Protein AF-0000000087413455 (afdb_homodimer)

Foldseek 3Di:
DDADQKAKEWEWEDQDPVVVQVVVCVVVVDHWPDDDPFKTWRADVVVGYIYMYGHDDDDPPHGTDAIEMGHNDPVVQVVVCVVCVVVVWHKDWDAQDAAPQFGKTWIWGADPVGGIYIYIYTDGGGPDHPPDPDPPVPPCPVVPPPPPPPPPPPDDPD/DDQDQKAKEWEWEDQDPVVVQVVVCVVVVDHWPDDDPFKTWRADVVVGYIYMYGHDDDDPPHGTDAIEMRHNDPVVQVVVCVVCVVVVWHKDWDAQDAAPQFGKTWIWGADPVGGIYIYIYTDGGGPDHDDDPPPPPPVCVVVPPPPPPPPPPDDPPD

Radius of gyration: 24.46 Å; Cα contacts (8 Å, |Δi|>4): 597; chains: 2; bounding box: 51×98×85 Å

Organism: NCBI:txid267746

Sequence (316 aa):
MSTPTFRMHVAINVRNLEENLKFYRAFFGEEPTKVKENYAKFELNNPPLHFSMNVRPYDNKGALNHLGFQVANTEAVLAMKQRFQDAGIVPVDEMNTTCCYAVQDKIWVHDPEGNAWEIFYTKEDSEFESAGEPASPGVCCAPAPVQIEFGNISSFKKMSTPTFRMHVAINVRNLEENLKFYRAFFGEEPTKVKENYAKFELNNPPLHFSMNVRPYDNKGALNHLGFQVANTEAVLAMKQRFQDAGIVPVDEMNTTCCYAVQDKIWVHDPEGNAWEIFYTKEDSEFESAGEPASPGVCCAPAPVQIEFGNISSFKK

Nearest PDB structures (foldseek):
  5v0f-assembly1_A  TM=9.578E-01  e=3.031E-13  Thermomonospora curvata DSM 43183
  5cb9-assembly1_A  TM=9.401E-01  e=3.784E-12  Thermomonospora curvata DSM 43183
  5hcw-assembly6_D  TM=9.045E-01  e=4.724E-11  Thermomonospora curvata DSM 43183
  5hcw-assembly5_B  TM=8.918E-01  e=5.611E-11  Thermomonospora curvata DSM 43183
  6xa0-assembly1_A  TM=9.369E-01  e=3.727E-10  Thermomonospora curvata DSM 43183

pLDDT: mean 81.61, std 23.89, range [25.42, 98.56]

InterPro domains:
  IPR004360 Glyoxalase/fosfomycin resistance/dioxygenase domain [PF00903] (9-119)
  IPR029068 Glyoxalase/Bleomycin resistance protein/Dihydroxybiphenyl dioxygenase [G3DSA:3.10.180.10] (5-127)
  IPR029068 Glyoxalase/Bleomycin resistance protein/Dihydroxybiphenyl dioxygenase [SSF54593] (9-125)
  IPR037523 Vicinal oxygen chelate (VOC), core domain [PS51819] (6-122)
  IPR049789 ArsI/CadI-like [NF041414] (7-143)
  IPR052393 Cadmium-induced response protein [PTHR41294] (7-147)

Secondary structure (DSSP, 8-state):
----S-EEEEEEEES-HHHHHHHHHHHHTS--SEE-SSEEEEEEETTEEEEEEEE----TT-SEEEEEEE-SSHHHHHHHHHHHHHTT--PEEEEEEEETTEEEEEEEEE-TT--EEEEEEEEEE-SS--S-----TTS-------------------/----SSEEEEEEEES-HHHHHHHHHHHHTS--SEE-SSEEEEEEETTEEEEEEEE----TT-SEEEEEEE-SSHHHHHHHHHHHHHTT--PEEEEEEEETTEEEEEEEEE-TT--EEEEEEEEEE-SS--S-----TTS-------------------

Structure (mmCIF, N/CA/C/O backbone):
data_AF-0000000087413455-model_v1
#
loop_
_entity.id
_entity.type
_entity.pdbx_description
1 polymer 'Lactoylglutathione lyase'
#
loop_
_atom_site.group_PDB
_atom_site.id
_atom_site.type_symbol
_atom_site.label_atom_id
_atom_site.label_alt_id
_atom_site.label_comp_id
_atom_site.label_asym_id
_atom_site.label_entity_id
_atom_site.label_seq_id
_atom_site.pdbx_PDB_ins_code
_atom_site.Cartn_x
_atom_site.Cartn_y
_atom_site.Cartn_z
_atom_site.occupancy
_atom_site.B_iso_or_equiv
_atom_site.auth_seq_id
_atom_site.auth_comp_id
_atom_site.auth_asym_id
_atom_site.auth_atom_id
_atom_site.pdbx_PDB_model_num
ATOM 1 N N . MET A 1 1 ? 14.562 -9.172 17.156 1 43.78 1 MET A N 1
ATOM 2 C CA . MET A 1 1 ? 13.133 -9.375 16.938 1 43.78 1 MET A CA 1
ATOM 3 C C . MET A 1 1 ? 12.883 -10.188 15.672 1 43.78 1 MET A C 1
ATOM 5 O O . MET A 1 1 ? 13.688 -10.164 14.742 1 43.78 1 MET A O 1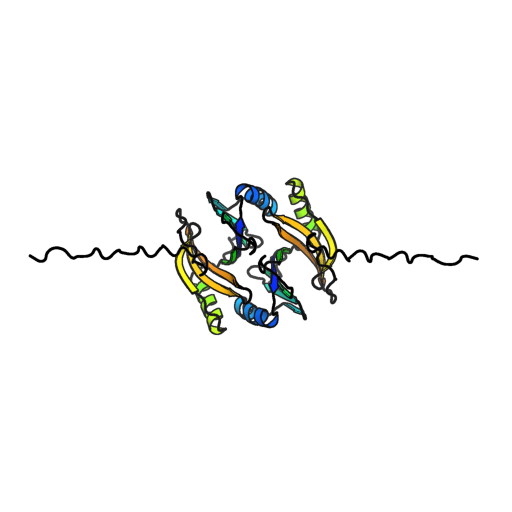
ATOM 9 N N . SER A 1 2 ? 12.203 -11.25 15.797 1 56.19 2 SER A N 1
ATOM 10 C CA . SER A 1 2 ? 12.07 -12.195 14.695 1 56.19 2 SER A CA 1
ATOM 11 C C . SER A 1 2 ? 11.547 -11.5 13.438 1 56.19 2 SER A C 1
ATOM 13 O O . SER A 1 2 ? 10.82 -10.508 13.523 1 56.19 2 SER A O 1
ATOM 15 N N . THR A 1 3 ? 12.125 -11.641 12.359 1 69.12 3 THR A N 1
ATOM 16 C CA . THR A 1 3 ? 11.742 -11.125 11.055 1 69.12 3 THR A CA 1
ATOM 17 C C . THR A 1 3 ? 10.312 -11.531 10.711 1 69.12 3 THR A C 1
ATOM 19 O O . THR A 1 3 ? 9.977 -12.719 10.727 1 69.12 3 THR A O 1
ATOM 22 N N . PRO A 1 4 ? 9.445 -10.461 10.625 1 77.5 4 PRO A N 1
ATOM 23 C CA . PRO A 1 4 ? 8.078 -10.844 10.289 1 77.5 4 PRO A CA 1
ATOM 24 C C . PRO A 1 4 ? 7.992 -11.688 9.023 1 77.5 4 PRO A C 1
ATOM 26 O O . PRO A 1 4 ? 8.766 -11.469 8.086 1 77.5 4 PRO A O 1
ATOM 29 N N . THR A 1 5 ? 7.094 -12.672 9.086 1 82.69 5 THR A N 1
ATOM 30 C CA . THR A 1 5 ? 6.91 -13.555 7.938 1 82.69 5 THR A CA 1
ATOM 31 C C . THR A 1 5 ? 5.633 -13.203 7.18 1 82.69 5 THR A C 1
ATOM 33 O O . THR A 1 5 ? 5.246 -13.906 6.246 1 82.69 5 THR A O 1
ATOM 36 N N . PHE A 1 6 ? 4.922 -12.25 7.684 1 94.62 6 PHE A N 1
ATOM 37 C CA . PHE A 1 6 ? 3.723 -11.742 7.031 1 94.62 6 PHE A CA 1
ATOM 38 C C . PHE A 1 6 ? 3.807 -10.227 6.855 1 94.62 6 PHE A C 1
ATOM 40 O O . PHE A 1 6 ? 3.773 -9.477 7.832 1 94.62 6 PHE A O 1
ATOM 47 N N . ARG A 1 7 ? 3.957 -9.773 5.559 1 97.38 7 ARG A N 1
ATOM 48 C CA . ARG A 1 7 ? 4.18 -8.359 5.258 1 97.38 7 ARG A CA 1
ATOM 49 C C . ARG A 1 7 ? 3.189 -7.859 4.211 1 97.38 7 ARG A C 1
ATOM 51 O O . ARG A 1 7 ? 2.85 -8.586 3.273 1 97.38 7 ARG A O 1
ATOM 58 N N . MET A 1 8 ? 2.771 -6.633 4.41 1 98.38 8 MET A N 1
ATOM 59 C CA . MET A 1 8 ? 2.199 -5.914 3.279 1 98.38 8 MET A CA 1
ATOM 60 C C . MET A 1 8 ? 3.244 -5.691 2.189 1 98.38 8 MET A C 1
ATOM 62 O O . MET A 1 8 ? 4.406 -5.41 2.486 1 98.38 8 MET A O 1
ATOM 66 N N . HIS A 1 9 ? 2.852 -5.879 0.981 1 98.25 9 HIS A N 1
ATOM 67 C CA . HIS A 1 9 ? 3.73 -5.66 -0.162 1 98.25 9 HIS A CA 1
ATOM 68 C C . HIS A 1 9 ? 3.188 -4.566 -1.075 1 98.25 9 HIS A C 1
ATOM 70 O O . HIS A 1 9 ? 1.997 -4.551 -1.395 1 98.25 9 HIS A O 1
ATOM 76 N N . VAL A 1 10 ? 3.996 -3.611 -1.376 1 98.56 10 VAL A N 1
ATOM 77 C CA . VAL A 1 10 ? 3.715 -2.574 -2.363 1 98.56 10 VAL A CA 1
ATOM 78 C C . VAL A 1 10 ? 4.84 -2.525 -3.396 1 98.56 10 VAL A C 1
ATOM 80 O O . VAL A 1 10 ? 6.012 -2.406 -3.037 1 98.56 10 VAL A O 1
ATOM 83 N N . ALA A 1 11 ? 4.469 -2.641 -4.633 1 97.56 11 ALA A N 1
ATOM 84 C CA . ALA A 1 11 ? 5.414 -2.475 -5.734 1 97.56 11 ALA A CA 1
ATOM 85 C C . ALA A 1 11 ? 5.035 -1.282 -6.609 1 97.56 11 ALA A C 1
ATOM 87 O O . ALA A 1 11 ? 3.891 -1.173 -7.059 1 97.56 11 ALA A O 1
ATOM 88 N N . ILE A 1 12 ? 5.977 -0.405 -6.863 1 97.31 12 ILE A N 1
ATOM 89 C CA . ILE A 1 12 ? 5.723 0.725 -7.75 1 97.31 12 ILE A CA 1
ATOM 90 C C . ILE A 1 12 ? 6.715 0.706 -8.906 1 97.31 12 ILE A C 1
ATOM 92 O O . ILE A 1 12 ? 7.816 0.167 -8.781 1 97.31 12 ILE A O 1
ATOM 96 N N . ASN A 1 13 ? 6.273 1.278 -10 1 96.12 13 ASN A N 1
ATOM 97 C CA . ASN A 1 13 ? 7.18 1.57 -11.109 1 96.12 13 ASN A CA 1
ATOM 98 C C . ASN A 1 13 ? 7.852 2.93 -10.938 1 96.12 13 ASN A C 1
ATOM 100 O O . ASN A 1 13 ? 7.223 3.885 -10.477 1 96.12 13 ASN A O 1
ATOM 104 N N . VAL A 1 14 ? 9.055 2.977 -11.367 1 97.12 14 VAL A N 1
ATOM 105 C CA . VAL A 1 14 ? 9.789 4.234 -11.25 1 97.12 14 VAL A CA 1
ATOM 106 C C . VAL A 1 14 ? 10.508 4.539 -12.562 1 97.12 14 VAL A C 1
ATOM 108 O O . VAL A 1 14 ? 10.906 3.625 -13.289 1 97.12 14 VAL A O 1
ATOM 111 N N . ARG A 1 15 ? 10.703 5.77 -12.797 1 95.56 15 ARG A N 1
ATOM 112 C CA . ARG A 1 15 ? 11.422 6.203 -13.992 1 95.56 15 ARG A CA 1
ATOM 113 C C . ARG A 1 15 ? 12.922 6.316 -13.719 1 95.56 15 ARG A C 1
ATOM 115 O O . ARG A 1 15 ? 13.734 6.004 -14.586 1 95.56 15 ARG A O 1
ATOM 122 N N . ASN A 1 16 ? 13.281 6.77 -12.562 1 96.75 16 ASN A N 1
ATOM 123 C CA . ASN A 1 16 ? 14.664 6.945 -12.133 1 96.75 16 ASN A CA 1
ATOM 124 C C . ASN A 1 16 ? 14.922 6.289 -10.781 1 96.75 16 ASN A C 1
ATOM 126 O O . ASN A 1 16 ? 14.531 6.824 -9.742 1 96.75 16 ASN A O 1
ATOM 130 N N . LEU A 1 17 ? 15.617 5.18 -10.797 1 98 17 LEU A N 1
ATOM 131 C CA . LEU A 1 17 ? 15.805 4.379 -9.594 1 98 17 LEU A CA 1
ATOM 132 C C . LEU A 1 17 ? 16.625 5.129 -8.555 1 98 17 LEU A C 1
ATOM 134 O O . LEU A 1 17 ? 16.312 5.102 -7.363 1 98 17 LEU A O 1
ATOM 138 N N . GLU A 1 18 ? 17.672 5.789 -8.969 1 97.94 18 GLU A N 1
ATOM 139 C CA . GLU A 1 18 ? 18.562 6.473 -8.047 1 97.94 18 GLU A CA 1
ATOM 140 C C . GLU A 1 18 ? 17.844 7.57 -7.27 1 97.94 18 GLU A C 1
ATOM 142 O O . GLU A 1 18 ? 18.016 7.703 -6.059 1 97.94 18 GLU A O 1
ATOM 147 N N . GLU A 1 19 ? 17.078 8.367 -7.965 1 97.44 19 GLU A N 1
ATOM 148 C CA . GLU A 1 19 ? 16.297 9.414 -7.316 1 97.44 19 GLU A CA 1
ATOM 149 C C . GLU A 1 19 ? 15.344 8.836 -6.285 1 97.44 19 GLU A C 1
ATOM 151 O O . GLU A 1 19 ? 15.188 9.383 -5.191 1 97.44 19 GLU A O 1
ATOM 156 N N . ASN A 1 20 ? 14.734 7.777 -6.656 1 98.31 20 ASN A N 1
ATOM 157 C CA . ASN A 1 20 ? 13.781 7.148 -5.75 1 98.31 20 ASN A CA 1
ATOM 158 C C . ASN A 1 20 ? 14.484 6.477 -4.574 1 98.31 20 ASN A C 1
ATOM 160 O O . ASN A 1 20 ? 13.984 6.5 -3.449 1 98.31 20 ASN A O 1
ATOM 164 N N . LEU A 1 21 ? 15.578 5.922 -4.797 1 98.38 21 LEU A N 1
ATOM 165 C CA . LEU A 1 21 ? 16.359 5.348 -3.707 1 98.38 21 LEU A CA 1
ATOM 166 C C . LEU A 1 21 ? 16.75 6.422 -2.699 1 98.38 21 LEU A C 1
ATOM 168 O O . LEU A 1 21 ? 16.703 6.191 -1.488 1 98.38 21 LEU A O 1
ATOM 172 N N . LYS A 1 22 ? 17.203 7.516 -3.178 1 97.06 22 LYS A N 1
ATOM 173 C CA . LYS A 1 22 ? 17.531 8.617 -2.283 1 97.06 22 LYS A CA 1
ATOM 174 C C . LYS A 1 22 ? 16.344 9.008 -1.418 1 97.06 22 LYS A C 1
ATOM 176 O O . LYS A 1 22 ? 16.469 9.172 -0.203 1 97.06 22 LYS A O 1
ATOM 181 N N . PHE A 1 23 ? 15.219 9.117 -2.037 1 97.75 23 PHE A N 1
ATOM 182 C CA . PHE A 1 23 ? 14.008 9.5 -1.328 1 97.75 23 PHE A CA 1
ATOM 183 C C . PHE A 1 23 ? 13.625 8.445 -0.297 1 97.75 23 PHE A C 1
ATOM 185 O O . PHE A 1 23 ? 13.43 8.758 0.879 1 97.75 23 PHE A O 1
ATOM 192 N N . TYR A 1 24 ? 13.516 7.219 -0.645 1 98.38 24 TYR A N 1
ATOM 193 C CA . TYR A 1 24 ? 12.938 6.188 0.208 1 98.38 24 TYR A CA 1
ATOM 194 C C . TYR A 1 24 ? 13.922 5.758 1.289 1 98.38 24 TYR A C 1
ATOM 196 O O . TYR A 1 24 ? 13.516 5.289 2.355 1 98.38 24 TYR A O 1
ATOM 204 N N . ARG A 1 25 ? 15.25 5.922 1.059 1 97.19 25 ARG A N 1
ATOM 205 C CA . ARG A 1 25 ? 16.219 5.758 2.146 1 97.19 25 ARG A CA 1
ATOM 206 C C . ARG A 1 25 ? 15.914 6.715 3.293 1 97.19 25 ARG A C 1
ATOM 208 O O . ARG A 1 25 ? 15.922 6.316 4.461 1 97.19 25 ARG A O 1
ATOM 215 N N . ALA A 1 26 ? 15.711 7.887 2.881 1 95 26 ALA A N 1
ATOM 216 C CA . ALA A 1 26 ? 15.391 8.898 3.883 1 95 26 ALA A CA 1
ATOM 217 C C . ALA A 1 26 ? 14.023 8.641 4.508 1 95 26 ALA A C 1
ATOM 219 O O . ALA A 1 26 ? 13.859 8.742 5.727 1 95 26 ALA A O 1
ATOM 220 N N . PHE A 1 27 ? 13.078 8.352 3.729 1 96.75 27 PHE A N 1
ATOM 221 C CA . PHE A 1 27 ? 11.695 8.156 4.145 1 96.75 27 PHE A CA 1
ATOM 222 C C . PHE A 1 27 ? 11.586 7.016 5.145 1 96.75 27 PHE A C 1
ATOM 224 O O . PHE A 1 27 ? 10.977 7.172 6.207 1 96.75 27 PHE A O 1
ATOM 231 N N . PHE A 1 28 ? 12.172 5.91 4.789 1 96.81 28 PHE A N 1
ATOM 232 C CA . PHE A 1 28 ? 12.07 4.73 5.641 1 96.81 28 PHE A CA 1
ATOM 233 C C . PHE A 1 28 ? 13.125 4.77 6.742 1 96.81 28 PHE A C 1
ATOM 235 O O . PHE A 1 28 ? 12.984 4.098 7.766 1 96.81 28 PHE A O 1
ATOM 242 N N . GLY A 1 29 ? 14.211 5.504 6.523 1 94.56 29 GLY A N 1
ATOM 243 C CA . GLY A 1 29 ? 15.305 5.547 7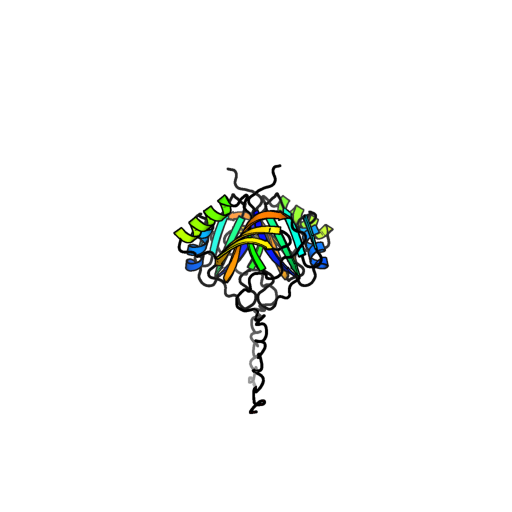.477 1 94.56 29 GLY A CA 1
ATOM 244 C C . GLY A 1 29 ? 16.109 4.258 7.527 1 94.56 29 GLY A C 1
ATOM 245 O O . GLY A 1 29 ? 16.641 3.891 8.578 1 94.56 29 GLY A O 1
ATOM 246 N N . GLU A 1 30 ? 16.016 3.465 6.484 1 95.56 30 GLU A N 1
ATOM 247 C CA . GLU A 1 30 ? 16.688 2.174 6.371 1 95.56 30 GLU A CA 1
ATOM 248 C C . GLU A 1 30 ? 17.312 1.992 4.984 1 95.56 30 GLU A C 1
ATOM 250 O O . GLU A 1 30 ? 16.906 2.666 4.031 1 95.56 30 GLU A O 1
ATOM 255 N N . GLU A 1 31 ? 18.281 1.098 4.969 1 97.56 31 GLU A N 1
ATOM 256 C CA . GLU A 1 31 ? 18.859 0.735 3.678 1 97.56 31 GLU A CA 1
ATOM 257 C C . GLU A 1 31 ? 18.031 -0.328 2.975 1 97.56 31 GLU A C 1
ATOM 259 O O . GLU A 1 31 ? 17.422 -1.181 3.627 1 97.56 31 GLU A O 1
ATOM 264 N N . PRO A 1 32 ? 17.984 -0.262 1.634 1 98 32 PRO A N 1
ATOM 265 C CA . PRO A 1 32 ? 17.328 -1.35 0.905 1 98 32 PRO A CA 1
ATOM 266 C C . PRO A 1 32 ? 17.984 -2.703 1.136 1 98 32 PRO A C 1
ATOM 268 O O . PRO A 1 32 ? 19.203 -2.768 1.368 1 98 32 PRO A O 1
ATOM 271 N N . THR A 1 33 ? 17.234 -3.742 1.024 1 96.19 33 THR A N 1
ATOM 272 C CA . THR A 1 33 ? 17.75 -5.09 1.228 1 96.19 33 THR A CA 1
ATOM 273 C C . THR A 1 33 ? 18.312 -5.656 -0.075 1 96.19 33 THR A C 1
ATOM 275 O O . THR A 1 33 ? 19.078 -6.625 -0.059 1 96.19 33 THR A O 1
ATOM 278 N N . LYS A 1 34 ? 17.891 -5.094 -1.198 1 95.62 34 LYS A N 1
ATOM 279 C CA . LYS A 1 34 ? 18.359 -5.5 -2.52 1 95.62 34 LYS A CA 1
ATOM 280 C C . LYS A 1 34 ? 18.359 -4.324 -3.492 1 95.62 34 LYS A C 1
ATOM 282 O O . LYS A 1 34 ? 17.406 -3.539 -3.518 1 95.62 34 LYS A O 1
ATOM 287 N N . VAL A 1 35 ? 19.422 -4.16 -4.234 1 96.75 35 VAL A N 1
ATOM 288 C CA . VAL A 1 35 ? 19.531 -3.17 -5.301 1 96.75 35 VAL A CA 1
ATOM 289 C C . VAL A 1 35 ? 20.156 -3.809 -6.539 1 96.75 35 VAL A C 1
ATOM 291 O O . VAL A 1 35 ? 21.219 -4.434 -6.461 1 96.75 35 VAL A O 1
ATOM 294 N N . LYS A 1 36 ? 19.406 -3.74 -7.539 1 95.19 36 LYS A N 1
ATOM 295 C CA . LYS A 1 36 ? 19.859 -4.129 -8.867 1 95.19 36 LYS A CA 1
ATOM 296 C C . LYS A 1 36 ? 19.781 -2.963 -9.844 1 95.19 36 LYS A C 1
ATOM 298 O O . LYS A 1 36 ? 19.453 -1.839 -9.453 1 95.19 36 LYS A O 1
ATOM 303 N N . GLU A 1 37 ? 20.141 -3.186 -11.078 1 93.62 37 GLU A N 1
ATOM 304 C CA . GLU A 1 37 ? 20.156 -2.117 -12.07 1 93.62 37 GLU A CA 1
ATOM 305 C C . GLU A 1 37 ? 18.75 -1.549 -12.289 1 93.62 37 GLU A C 1
ATOM 307 O O . GLU A 1 37 ? 18.578 -0.336 -12.422 1 93.62 37 GLU A O 1
ATOM 312 N N . ASN A 1 38 ? 17.703 -2.373 -12.297 1 95 38 ASN A N 1
ATOM 313 C CA . ASN A 1 38 ? 16.344 -1.947 -12.625 1 95 38 ASN A CA 1
ATOM 314 C C . ASN A 1 38 ? 15.359 -2.293 -11.508 1 95 38 ASN A C 1
ATOM 316 O O . ASN A 1 38 ? 14.156 -2.4 -11.75 1 95 38 ASN A O 1
ATOM 320 N N . TYR A 1 39 ? 15.961 -2.449 -10.336 1 95.94 39 TYR A N 1
ATOM 321 C CA . TYR A 1 39 ? 15.117 -2.963 -9.258 1 95.94 39 TYR A CA 1
ATOM 322 C C . TYR A 1 39 ? 15.719 -2.637 -7.895 1 95.94 39 TYR A C 1
ATOM 324 O O . TYR A 1 39 ? 16.938 -2.6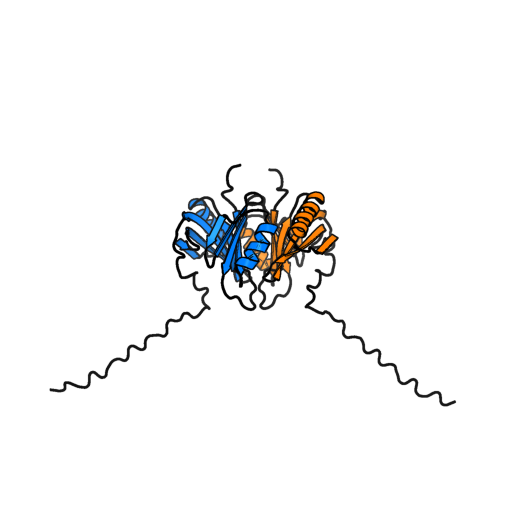91 -7.715 1 95.94 39 TYR A O 1
ATOM 332 N N . ALA A 1 40 ? 14.914 -2.363 -6.891 1 97.81 40 ALA A N 1
ATOM 333 C CA . ALA A 1 40 ? 15.328 -2.281 -5.492 1 97.81 40 ALA A CA 1
ATOM 334 C C . ALA A 1 40 ? 14.164 -2.602 -4.559 1 97.81 40 ALA A C 1
ATOM 336 O O . ALA A 1 40 ? 13 -2.404 -4.918 1 97.81 40 ALA A O 1
ATOM 337 N N . LYS A 1 41 ? 14.508 -3.109 -3.387 1 97.56 41 LYS A N 1
ATOM 338 C CA . LYS A 1 41 ? 13.43 -3.383 -2.436 1 97.56 41 LYS A CA 1
ATOM 339 C C . LYS A 1 41 ? 13.867 -3.072 -1.008 1 97.56 41 LYS A C 1
ATOM 341 O O . LYS A 1 41 ? 15.055 -3.146 -0.688 1 97.56 41 LYS A O 1
ATOM 346 N N . PHE A 1 42 ? 12.93 -2.625 -0.202 1 97.88 42 PHE A N 1
ATOM 347 C CA . PHE A 1 42 ? 13.031 -2.473 1.244 1 97.88 42 PHE A CA 1
ATOM 348 C C . PHE A 1 42 ? 12.18 -3.518 1.959 1 97.88 42 PHE A C 1
ATOM 350 O O . PHE A 1 42 ? 11.062 -3.812 1.534 1 97.88 42 PHE A O 1
ATOM 357 N N . GLU A 1 43 ? 12.68 -4.078 2.938 1 96.44 43 GLU A N 1
ATOM 358 C CA . GLU A 1 43 ? 11.945 -4.953 3.846 1 96.44 43 GLU A CA 1
ATOM 359 C C . GLU A 1 43 ? 11.977 -4.422 5.273 1 96.44 43 GLU A C 1
ATOM 361 O O . GLU A 1 43 ? 12.938 -4.664 6.012 1 96.44 43 GLU A O 1
ATOM 366 N N . LEU A 1 44 ? 10.891 -3.777 5.633 1 96.62 44 LEU A N 1
ATOM 367 C CA . LEU A 1 44 ? 10.789 -3.197 6.969 1 96.62 44 LEU A CA 1
ATOM 368 C C . LEU A 1 44 ? 10.203 -4.203 7.953 1 96.62 44 LEU A C 1
ATOM 370 O O . LEU A 1 44 ? 9.406 -5.062 7.57 1 96.62 44 LEU A O 1
ATOM 374 N N . ASN A 1 45 ? 10.602 -4.02 9.211 1 94.62 45 ASN A N 1
ATOM 375 C CA . ASN A 1 45 ? 10.07 -4.895 10.242 1 94.62 45 ASN A CA 1
ATOM 376 C C . ASN A 1 45 ? 8.938 -4.227 11.016 1 94.62 45 ASN A C 1
ATOM 378 O O . ASN A 1 45 ? 8.062 -4.906 11.562 1 94.62 45 ASN A O 1
ATOM 382 N N . ASN A 1 46 ? 8.984 -2.857 11.016 1 92.94 46 ASN A N 1
ATOM 383 C CA . ASN A 1 46 ? 7.977 -2.107 11.766 1 92.94 46 ASN A CA 1
ATOM 384 C C . ASN A 1 46 ? 7.582 -0.824 11.039 1 92.94 46 ASN A C 1
ATOM 386 O O . ASN A 1 46 ? 8.297 0.177 11.102 1 92.94 46 ASN A O 1
ATOM 390 N N . PRO A 1 47 ? 6.355 -0.848 10.539 1 95.5 47 PRO A N 1
ATOM 391 C CA . PRO A 1 47 ? 5.492 -2.008 10.305 1 95.5 47 PRO A CA 1
ATOM 392 C C . PRO A 1 47 ? 6.078 -2.99 9.297 1 95.5 47 PRO A C 1
ATOM 394 O O . PRO A 1 47 ? 6.957 -2.623 8.508 1 95.5 47 PRO A O 1
ATOM 397 N N . PRO A 1 48 ? 5.699 -4.27 9.398 1 96.94 48 PRO A N 1
ATOM 398 C CA . PRO A 1 48 ? 6.168 -5.195 8.359 1 96.94 48 PRO A CA 1
ATOM 399 C C . PRO A 1 48 ? 5.73 -4.781 6.957 1 96.94 48 PRO A C 1
ATOM 401 O O . PRO A 1 48 ? 4.531 -4.699 6.68 1 96.94 48 PRO A O 1
ATOM 404 N N . LEU A 1 49 ? 6.723 -4.48 6.086 1 97.88 49 LEU A N 1
ATOM 405 C CA . LEU A 1 49 ? 6.461 -3.959 4.75 1 97.88 49 LEU A CA 1
ATOM 406 C C . LEU A 1 49 ? 7.543 -4.398 3.77 1 97.88 49 LEU A C 1
ATOM 408 O O . LEU A 1 49 ? 8.734 -4.27 4.055 1 97.88 49 LEU A O 1
ATOM 412 N N . HIS A 1 50 ? 7.094 -5.035 2.744 1 97.56 50 HIS A N 1
ATOM 413 C CA . HIS A 1 50 ? 7.91 -5.285 1.563 1 97.56 50 HIS A CA 1
ATOM 414 C C . HIS A 1 50 ? 7.617 -4.27 0.466 1 97.56 50 HIS A C 1
ATOM 416 O O . HIS A 1 50 ? 6.578 -4.34 -0.192 1 97.56 50 HIS A O 1
ATOM 422 N N . PHE A 1 51 ? 8.508 -3.264 0.263 1 98.44 51 PHE A N 1
ATOM 423 C CA . PHE A 1 51 ? 8.336 -2.197 -0.717 1 98.44 51 PHE A CA 1
ATOM 424 C C . PHE A 1 51 ? 9.344 -2.336 -1.852 1 98.44 51 PHE A C 1
ATOM 426 O O . PHE A 1 51 ? 10.555 -2.291 -1.623 1 98.44 51 PHE A O 1
ATOM 433 N N . SER A 1 52 ? 8.82 -2.527 -3.066 1 97.94 52 SER A N 1
ATOM 434 C CA . SER A 1 52 ? 9.742 -2.717 -4.18 1 97.94 52 SER A CA 1
ATOM 435 C C . SER A 1 52 ? 9.523 -1.665 -5.262 1 97.94 52 SER A C 1
ATOM 437 O O . SER A 1 52 ? 8.422 -1.145 -5.418 1 97.94 52 SER A O 1
ATOM 439 N N . MET A 1 53 ? 10.578 -1.366 -5.934 1 97.69 53 MET A N 1
ATOM 440 C CA . MET A 1 53 ? 10.602 -0.42 -7.047 1 97.69 53 MET A CA 1
ATOM 441 C C . MET A 1 53 ? 11.156 -1.073 -8.305 1 97.69 53 MET A C 1
ATOM 443 O O . MET A 1 53 ? 12.227 -1.687 -8.273 1 97.69 53 MET A O 1
ATOM 447 N N . ASN A 1 54 ? 10.422 -0.962 -9.367 1 96.12 54 ASN A N 1
ATOM 448 C CA . ASN A 1 54 ? 10.812 -1.503 -10.664 1 96.12 54 ASN A CA 1
ATOM 449 C C . ASN A 1 54 ? 10.984 -0.4 -11.703 1 96.12 54 ASN A C 1
ATOM 451 O O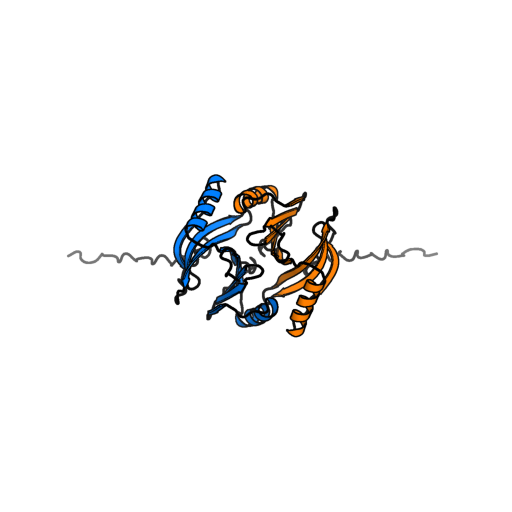 . ASN A 1 54 ? 10.07 0.397 -11.93 1 96.12 54 ASN A O 1
ATOM 455 N N . VAL A 1 55 ? 12.164 -0.366 -12.32 1 95.56 55 VAL A N 1
ATOM 456 C CA . VAL A 1 55 ? 12.344 0.591 -13.406 1 95.56 55 VAL A CA 1
ATOM 457 C C . VAL A 1 55 ? 11.562 0.132 -14.641 1 95.56 55 VAL A C 1
ATOM 459 O O . VAL A 1 55 ? 12.008 -0.753 -15.367 1 95.56 55 VAL A O 1
ATOM 462 N N . ARG A 1 56 ? 10.461 0.722 -14.789 1 92.94 56 ARG A N 1
ATOM 463 C CA . ARG A 1 56 ? 9.547 0.447 -15.891 1 92.94 56 ARG A CA 1
ATOM 464 C C . ARG A 1 56 ? 8.781 1.702 -16.297 1 92.94 56 ARG A C 1
ATOM 466 O O . ARG A 1 56 ? 8.398 2.504 -15.438 1 92.94 56 ARG A O 1
ATOM 473 N N . PRO A 1 57 ? 8.656 1.749 -17.641 1 89.19 57 PRO A N 1
ATOM 474 C CA . PRO A 1 57 ? 7.801 2.869 -18.047 1 89.19 57 PRO A CA 1
ATOM 475 C C . PRO A 1 57 ? 6.359 2.717 -17.562 1 89.19 57 PRO A C 1
ATOM 477 O O . PRO A 1 57 ? 5.871 1.594 -17.406 1 89.19 57 PRO A O 1
ATOM 480 N N . TYR A 1 58 ? 5.824 3.748 -17.156 1 84.5 58 TYR A N 1
ATOM 481 C CA . TYR A 1 58 ? 4.402 3.758 -16.828 1 84.5 58 TYR A CA 1
ATOM 482 C C . TYR A 1 58 ? 3.734 5.027 -17.344 1 84.5 58 TYR A C 1
ATOM 484 O O . TYR A 1 58 ? 4.383 6.07 -17.469 1 84.5 58 TYR A O 1
ATOM 492 N N . ASP A 1 59 ? 2.625 4.824 -17.922 1 75.12 59 ASP A N 1
ATOM 493 C CA . ASP A 1 59 ? 1.883 5.957 -18.469 1 75.12 59 ASP A CA 1
ATOM 494 C C . ASP A 1 59 ? 0.854 6.477 -17.469 1 75.12 59 ASP A C 1
ATOM 496 O O . ASP A 1 59 ? 1.121 6.527 -16.266 1 75.12 59 ASP A O 1
ATOM 500 N N . ASN A 1 60 ? -0.355 6.699 -17.938 1 69.69 60 ASN A N 1
ATOM 501 C CA . ASN A 1 60 ? -1.383 7.441 -17.219 1 69.69 60 ASN A CA 1
ATOM 502 C C . ASN A 1 60 ? -2.039 6.59 -16.141 1 69.69 60 ASN A C 1
ATOM 504 O O . ASN A 1 60 ? -2.904 7.07 -15.406 1 69.69 60 ASN A O 1
ATOM 508 N N . LYS A 1 61 ? -1.432 5.383 -15.938 1 70.62 61 LYS A N 1
ATOM 509 C CA . LYS A 1 61 ? -2.143 4.523 -14.992 1 70.62 61 LYS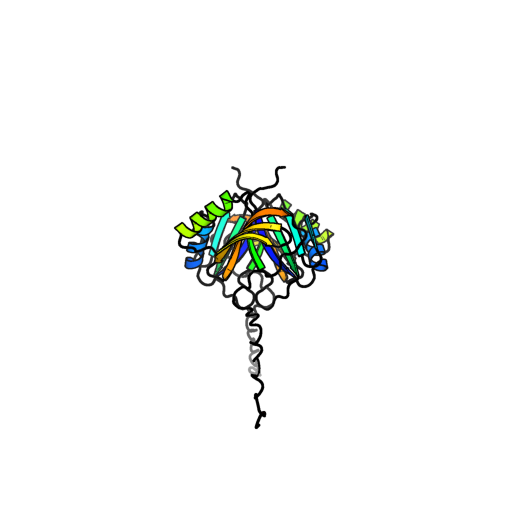 A CA 1
ATOM 510 C C . LYS A 1 61 ? -1.559 4.652 -13.594 1 70.62 61 LYS A C 1
ATOM 512 O O . LYS A 1 61 ? -2.059 4.039 -12.648 1 70.62 61 LYS A O 1
ATOM 517 N N . GLY A 1 62 ? -0.625 5.512 -13.508 1 79.81 62 GLY A N 1
ATOM 518 C CA . GLY A 1 62 ? -0.014 5.711 -12.203 1 79.81 62 GLY A CA 1
ATOM 519 C C . GLY A 1 62 ? 1.168 4.793 -11.945 1 79.81 62 GLY A C 1
ATOM 520 O O . GLY A 1 62 ? 1.394 3.844 -12.703 1 79.81 62 GLY A O 1
ATOM 521 N N . ALA A 1 63 ? 1.84 4.98 -10.914 1 89.88 63 ALA A N 1
ATOM 522 C CA . ALA A 1 63 ? 3.109 4.309 -10.648 1 89.88 63 ALA A CA 1
ATOM 523 C C . ALA A 1 63 ? 2.891 2.98 -9.938 1 89.88 63 ALA A C 1
ATOM 525 O O . ALA A 1 63 ? 3.807 2.158 -9.844 1 89.88 63 ALA A O 1
ATOM 526 N N . LEU A 1 64 ? 1.651 2.756 -9.414 1 94.44 64 LEU A N 1
ATOM 527 C CA . LEU A 1 64 ? 1.405 1.504 -8.703 1 94.44 64 LEU A CA 1
ATOM 528 C C . LEU A 1 64 ? 1.463 0.318 -9.664 1 94.44 64 LEU A C 1
ATOM 530 O O . LEU A 1 64 ? 0.761 0.298 -10.68 1 94.44 64 LEU A O 1
ATOM 534 N N . ASN A 1 65 ? 2.338 -0.571 -9.344 1 94.75 65 ASN A N 1
ATOM 535 C CA . ASN A 1 65 ? 2.432 -1.799 -10.125 1 94.75 65 ASN A CA 1
ATOM 536 C C . ASN A 1 65 ? 1.498 -2.879 -9.586 1 94.75 65 ASN A C 1
ATOM 538 O O . ASN A 1 65 ? 0.649 -3.395 -10.32 1 94.75 65 ASN A O 1
ATOM 542 N N . HIS A 1 66 ? 1.657 -3.211 -8.328 1 96.69 66 HIS A N 1
ATOM 543 C CA . HIS A 1 66 ? 0.744 -4.148 -7.68 1 96.69 66 HIS A CA 1
ATOM 544 C C . HIS A 1 66 ? 0.872 -4.082 -6.16 1 96.69 66 HIS A C 1
ATOM 546 O O . HIS A 1 66 ? 1.817 -3.488 -5.637 1 96.69 66 HIS A O 1
ATOM 552 N N . LEU A 1 67 ? -0.143 -4.617 -5.48 1 98.31 67 LEU A N 1
ATOM 553 C CA . LEU A 1 67 ? -0.16 -4.824 -4.035 1 98.31 67 LEU A CA 1
ATOM 554 C C . LEU A 1 67 ? -0.07 -6.309 -3.699 1 98.31 67 LEU A C 1
ATOM 556 O O . LEU A 1 67 ? -0.178 -7.16 -4.586 1 98.31 67 LEU A O 1
ATOM 560 N N . GLY A 1 68 ? 0.184 -6.562 -2.375 1 97.94 68 GLY A N 1
ATOM 561 C CA . GLY A 1 68 ? 0.19 -7.977 -2.043 1 97.94 68 GLY A CA 1
ATOM 562 C C . GLY A 1 68 ? 0.495 -8.25 -0.583 1 97.94 68 GLY A C 1
ATOM 563 O O . GLY A 1 68 ? 0.598 -7.316 0.218 1 97.94 68 GLY A O 1
ATOM 564 N N . PHE A 1 69 ? 0.575 -9.539 -0.282 1 98.12 69 PHE A N 1
ATOM 565 C CA . PHE A 1 69 ? 1.037 -10.047 1.005 1 98.12 69 PHE A CA 1
ATOM 566 C C . PHE A 1 69 ? 2.158 -11.062 0.816 1 98.12 69 PHE A C 1
ATOM 568 O O . PHE A 1 69 ? 2.021 -12.008 0.036 1 98.12 69 PHE A O 1
ATOM 575 N N . GLN A 1 70 ? 3.217 -10.773 1.472 1 97.19 70 GLN A N 1
ATOM 576 C CA . GLN A 1 70 ? 4.258 -11.789 1.621 1 97.19 70 GLN A CA 1
ATOM 577 C C . GLN A 1 70 ? 3.973 -12.695 2.811 1 97.19 70 GLN A C 1
ATOM 579 O O . GLN A 1 70 ? 3.779 -12.219 3.932 1 97.19 70 GLN A O 1
ATOM 584 N N . VAL A 1 71 ? 3.949 -13.984 2.516 1 96.88 71 VAL A N 1
ATOM 585 C CA . VAL A 1 71 ? 3.59 -14.914 3.578 1 96.88 71 VAL A CA 1
ATOM 586 C C . VAL A 1 71 ? 4.766 -15.852 3.865 1 96.88 71 VAL A C 1
ATOM 588 O O . VAL A 1 71 ? 5.777 -15.82 3.16 1 96.88 71 VAL A O 1
ATOM 591 N N . ALA A 1 72 ? 4.645 -16.688 4.867 1 94.75 72 ALA A N 1
ATOM 592 C CA . ALA A 1 72 ? 5.781 -17.359 5.48 1 94.75 72 ALA A CA 1
ATOM 593 C C . ALA A 1 72 ? 6.16 -18.625 4.707 1 94.75 72 ALA A C 1
ATOM 595 O O . ALA A 1 72 ? 7.301 -19.078 4.773 1 94.75 72 ALA A O 1
ATOM 596 N N . ASN A 1 73 ? 5.148 -19.219 4.031 1 94.69 73 ASN A N 1
ATOM 597 C CA . ASN A 1 73 ? 5.391 -20.484 3.375 1 94.69 73 ASN A CA 1
ATOM 598 C C . ASN A 1 73 ? 4.328 -20.797 2.32 1 94.69 73 ASN A C 1
ATOM 600 O O . ASN A 1 73 ? 3.369 -20.031 2.168 1 94.69 73 ASN A O 1
ATOM 604 N N . THR A 1 74 ? 4.547 -21.875 1.693 1 95.25 74 THR A N 1
ATOM 605 C CA . THR A 1 74 ? 3.646 -22.297 0.624 1 95.25 74 THR A CA 1
ATOM 606 C C . THR A 1 74 ? 2.264 -22.625 1.178 1 95.25 74 THR A C 1
ATOM 608 O O . THR A 1 74 ? 1.249 -22.328 0.539 1 95.25 74 THR A O 1
ATOM 611 N N . GLU A 1 75 ? 2.199 -23.219 2.322 1 96.44 75 GLU A N 1
ATOM 612 C CA . GLU A 1 75 ? 0.917 -23.562 2.934 1 96.44 75 GLU A CA 1
ATOM 613 C C . GLU A 1 75 ? 0.054 -22.312 3.133 1 96.44 75 GLU A C 1
ATOM 615 O O . GLU A 1 75 ? -1.166 -22.359 2.959 1 96.44 75 GLU A O 1
ATOM 620 N N . ALA A 1 76 ? 0.686 -21.25 3.496 1 95.81 76 ALA A N 1
ATOM 621 C CA . ALA A 1 76 ? -0.041 -20 3.688 1 95.81 76 ALA A CA 1
ATOM 622 C C . ALA A 1 76 ? -0.574 -19.453 2.359 1 95.81 76 ALA A C 1
ATOM 624 O O . ALA A 1 76 ? -1.675 -18.906 2.303 1 95.81 76 ALA A O 1
ATOM 625 N N . VAL A 1 77 ? 0.184 -19.578 1.298 1 96.62 77 VAL A N 1
ATOM 626 C CA . VAL A 1 77 ? -0.276 -19.203 -0.034 1 96.62 77 VAL A CA 1
ATOM 627 C C . VAL A 1 77 ? -1.528 -19.984 -0.394 1 96.62 77 VAL A C 1
ATOM 629 O O . VAL A 1 77 ? -2.533 -19.422 -0.821 1 96.62 77 VAL A O 1
ATOM 632 N N . LEU A 1 78 ? -1.483 -21.266 -0.14 1 96.12 78 LEU A N 1
ATOM 633 C CA . LEU A 1 78 ? -2.572 -22.172 -0.51 1 96.12 78 LEU A CA 1
ATOM 634 C C . LEU A 1 78 ? -3.803 -21.922 0.352 1 96.12 78 LEU A C 1
ATOM 636 O O . LEU A 1 78 ? -4.934 -22.062 -0.118 1 96.12 78 LEU A O 1
ATOM 640 N N . ALA A 1 79 ? -3.59 -21.578 1.528 1 95.56 79 ALA A N 1
ATOM 641 C CA . ALA A 1 79 ? -4.707 -21.25 2.41 1 95.56 79 ALA A CA 1
ATOM 642 C C . ALA A 1 79 ? -5.465 -20.016 1.904 1 95.56 79 ALA A C 1
ATOM 644 O O . ALA A 1 79 ? -6.695 -20 1.929 1 95.56 79 ALA A O 1
ATOM 645 N N . MET A 1 80 ? -4.719 -19.062 1.476 1 95 80 MET A N 1
ATOM 646 C CA . MET A 1 80 ? -5.355 -17.875 0.928 1 95 80 MET A CA 1
ATOM 647 C C . MET A 1 80 ? -6.09 -18.203 -0.37 1 95 80 MET A C 1
ATOM 649 O O . MET A 1 80 ? -7.191 -17.703 -0.605 1 95 80 MET A O 1
ATOM 653 N N . LYS A 1 81 ? -5.484 -19 -1.117 1 95.88 81 LYS A N 1
ATOM 654 C CA . LYS A 1 81 ? -6.129 -19.438 -2.35 1 95.88 81 LYS A CA 1
ATOM 655 C C . LYS A 1 81 ? -7.492 -20.062 -2.062 1 95.88 81 LYS A C 1
ATOM 657 O O . LYS A 1 81 ? -8.484 -19.734 -2.719 1 95.88 81 LYS A O 1
ATOM 662 N N . GLN A 1 82 ? -7.48 -20.922 -1.141 1 96.38 82 GLN A N 1
ATOM 663 C CA . GLN A 1 82 ? -8.719 -21.594 -0.778 1 96.38 82 GLN A CA 1
ATOM 664 C C . GLN A 1 82 ? -9.773 -20.594 -0.309 1 96.38 82 GLN A C 1
ATOM 666 O O . GLN A 1 82 ? -10.945 -20.703 -0.68 1 96.38 82 GLN A O 1
ATOM 671 N N . ARG A 1 83 ? -9.352 -19.641 0.498 1 94.12 83 ARG A N 1
ATOM 672 C CA . ARG A 1 83 ? -10.281 -18.609 0.957 1 94.12 83 ARG A CA 1
ATOM 673 C C . ARG A 1 83 ? -10.875 -17.844 -0.22 1 94.12 83 ARG A C 1
ATOM 675 O O . ARG A 1 83 ? -12.07 -17.562 -0.244 1 94.12 83 ARG A O 1
ATOM 682 N N . PHE A 1 84 ? -9.992 -17.5 -1.168 1 95.75 84 PHE A N 1
ATOM 683 C CA . PHE A 1 84 ? -10.445 -16.797 -2.354 1 95.75 84 PHE A CA 1
ATOM 684 C C . PHE A 1 84 ? -11.461 -17.625 -3.133 1 95.75 84 PHE A C 1
ATOM 686 O O . PHE A 1 84 ? -12.539 -17.125 -3.471 1 95.75 84 PHE A O 1
ATOM 693 N N . GLN A 1 85 ? -11.188 -18.844 -3.312 1 96 85 GLN A N 1
ATOM 694 C CA . GLN A 1 85 ? -12.055 -19.719 -4.086 1 96 85 GLN A CA 1
ATOM 695 C C . GLN A 1 85 ? -13.398 -19.922 -3.383 1 96 85 GLN A C 1
ATOM 697 O O . GLN A 1 85 ? -14.453 -19.906 -4.027 1 96 85 GLN A O 1
ATOM 702 N N . ASP A 1 86 ? -13.352 -20.062 -2.1 1 95.69 86 ASP A N 1
ATOM 703 C CA . ASP A 1 86 ? -14.57 -20.219 -1.312 1 95.69 86 ASP A CA 1
ATOM 704 C C . ASP A 1 86 ? -15.469 -18.984 -1.445 1 95.69 86 ASP A C 1
ATOM 706 O O . ASP A 1 86 ? -16.688 -19.094 -1.32 1 95.69 86 ASP A O 1
ATOM 710 N N . ALA A 1 87 ? -14.812 -17.922 -1.671 1 94.12 87 ALA A N 1
ATOM 711 C CA . ALA A 1 87 ? -15.555 -16.672 -1.776 1 94.12 87 ALA A CA 1
ATOM 712 C C . ALA A 1 87 ? -15.922 -16.359 -3.227 1 94.12 87 ALA A C 1
ATOM 714 O O . ALA A 1 87 ? -16.453 -15.297 -3.531 1 94.12 87 ALA A O 1
ATOM 715 N N . GLY A 1 88 ? -15.508 -17.219 -4.152 1 94.81 88 GLY A N 1
ATOM 716 C CA . GLY A 1 88 ? -15.852 -17.062 -5.555 1 94.81 88 GLY A CA 1
ATOM 717 C C . GLY A 1 88 ? -14.812 -16.266 -6.336 1 94.81 88 GLY A C 1
ATOM 718 O O . GLY A 1 88 ? -15.062 -15.875 -7.477 1 94.81 88 GLY A O 1
ATOM 719 N N . ILE A 1 89 ? -13.711 -15.945 -5.734 1 93.75 89 ILE A N 1
ATOM 720 C CA . ILE A 1 89 ? -12.594 -15.289 -6.406 1 93.75 89 ILE A CA 1
ATOM 721 C C . ILE A 1 89 ? -11.672 -16.344 -7.027 1 93.75 89 ILE A C 1
ATOM 723 O O . ILE A 1 89 ? -11.32 -17.328 -6.375 1 93.75 89 ILE A O 1
ATOM 727 N N . VAL A 1 90 ? -11.266 -16.125 -8.266 1 92.81 90 VAL A N 1
ATOM 728 C CA . VAL A 1 90 ? -10.453 -17.094 -8.977 1 92.81 90 VAL A CA 1
ATOM 729 C C . VAL A 1 90 ? -9.008 -16.609 -9.062 1 92.81 90 VAL A C 1
ATOM 731 O O . VAL A 1 90 ? -8.695 -15.734 -9.859 1 92.81 90 VAL A O 1
ATOM 734 N N . PRO A 1 91 ? -8.188 -17.203 -8.344 1 96.31 91 PRO A N 1
ATOM 735 C CA . PRO A 1 91 ? -6.773 -16.812 -8.414 1 96.31 91 PRO A CA 1
ATOM 736 C C . PRO A 1 91 ? -6.035 -17.469 -9.578 1 96.31 91 PRO A C 1
ATOM 738 O O . PRO A 1 91 ? -6.449 -18.531 -10.055 1 96.31 91 PRO A O 1
ATOM 741 N N . VAL A 1 92 ? -4.988 -16.828 -10.016 1 94.5 92 VAL A N 1
ATOM 742 C CA . VAL A 1 92 ? -4.039 -17.375 -10.977 1 94.5 92 VAL A CA 1
ATOM 743 C C . VAL A 1 92 ? -2.785 -17.859 -10.25 1 94.5 92 VAL A C 1
ATOM 745 O O . VAL A 1 92 ? -2.162 -17.094 -9.508 1 94.5 92 VAL A O 1
ATOM 748 N N . ASP A 1 93 ? -2.381 -19.062 -10.562 1 92.31 93 ASP A N 1
ATOM 749 C CA . ASP A 1 93 ? -1.248 -19.656 -9.859 1 92.31 93 ASP A CA 1
ATOM 750 C C . ASP A 1 93 ? 0.054 -19.422 -10.625 1 92.31 93 ASP A C 1
ATOM 752 O O . ASP A 1 93 ? 0.097 -19.578 -11.852 1 92.31 93 ASP A O 1
ATOM 756 N N . GLU A 1 94 ? 1.015 -19.031 -9.945 1 89.25 94 GLU A N 1
ATOM 757 C CA . GLU A 1 94 ? 2.402 -19.031 -10.398 1 89.25 94 GLU A CA 1
ATOM 758 C C . GLU A 1 94 ? 3.326 -19.656 -9.352 1 89.25 94 GLU A C 1
ATOM 760 O O . GLU A 1 94 ? 3.879 -18.938 -8.508 1 89.25 94 GLU A O 1
ATOM 765 N N . MET A 1 95 ? 3.531 -21.016 -9.562 1 87.75 95 MET A N 1
ATOM 766 C CA . MET A 1 95 ? 4.301 -21.766 -8.57 1 87.75 95 MET A CA 1
ATOM 767 C C . MET A 1 95 ? 5.73 -21.984 -9.047 1 87.75 95 MET A C 1
ATOM 769 O O . MET A 1 95 ? 5.965 -22.234 -10.234 1 87.75 95 MET A O 1
ATOM 773 N N . ASN A 1 96 ? 6.613 -21.891 -8.117 1 88.88 96 ASN A N 1
ATOM 774 C CA . ASN A 1 96 ? 8.031 -22.109 -8.383 1 88.88 96 ASN A CA 1
ATOM 775 C C . ASN A 1 96 ? 8.523 -21.203 -9.516 1 88.88 96 ASN A C 1
ATOM 777 O O . ASN A 1 96 ? 9.258 -21.656 -10.398 1 88.88 96 ASN A O 1
ATOM 781 N N . THR A 1 97 ? 8.078 -20.016 -9.453 1 85.88 97 THR A N 1
ATOM 782 C CA . THR A 1 97 ? 8.414 -19.062 -10.508 1 85.88 97 THR A CA 1
ATOM 783 C C . THR A 1 97 ? 9.547 -18.141 -10.062 1 85.88 97 THR A C 1
ATOM 785 O O . THR A 1 97 ? 9.562 -17.672 -8.914 1 85.88 97 THR A O 1
ATOM 788 N N . THR A 1 98 ? 10.469 -17.906 -10.914 1 82.12 98 THR A N 1
ATOM 789 C CA . THR A 1 98 ? 11.547 -16.969 -10.641 1 82.12 98 THR A CA 1
ATOM 790 C C . THR A 1 98 ? 11.164 -15.555 -11.086 1 82.12 98 THR A C 1
ATOM 792 O O . THR A 1 98 ? 10.922 -15.32 -12.266 1 82.12 98 THR A O 1
ATOM 795 N N . CYS A 1 99 ? 10.93 -14.695 -10.172 1 80.44 99 CYS A N 1
ATOM 796 C CA . CYS A 1 99 ? 10.648 -13.289 -10.422 1 80.44 99 CYS A CA 1
ATOM 797 C C . CYS A 1 99 ? 11.328 -12.398 -9.383 1 80.44 99 CYS A C 1
ATOM 799 O O . CYS A 1 99 ? 11.422 -12.773 -8.211 1 80.44 99 CYS A O 1
ATOM 801 N N . CYS A 1 100 ? 11.742 -11.164 -9.922 1 79.31 100 CYS A N 1
ATOM 802 C CA . CYS A 1 100 ? 12.297 -10.141 -9.047 1 79.31 100 CYS A CA 1
ATOM 803 C C . CYS A 1 100 ? 13.484 -10.688 -8.258 1 79.31 100 CYS A C 1
ATOM 805 O O . CYS A 1 100 ? 13.594 -10.469 -7.051 1 79.31 100 CYS A O 1
ATOM 807 N N . TYR A 1 101 ? 14.195 -11.625 -8.961 1 80.56 101 TYR A N 1
ATOM 808 C CA . TYR A 1 101 ? 15.461 -12.164 -8.461 1 80.56 101 TYR A CA 1
ATOM 809 C C . TYR A 1 101 ? 15.227 -13.125 -7.301 1 80.56 101 TYR A C 1
ATOM 811 O O . TYR A 1 101 ? 16.016 -13.172 -6.355 1 80.56 101 TYR A O 1
ATOM 819 N N . ALA A 1 102 ? 14.094 -13.812 -7.328 1 84.56 102 ALA A N 1
ATOM 820 C CA . ALA A 1 102 ? 13.758 -14.812 -6.324 1 84.56 102 ALA A CA 1
ATOM 821 C C . ALA A 1 102 ? 12.883 -15.914 -6.922 1 84.56 102 ALA A C 1
ATOM 823 O O . ALA A 1 102 ? 12.172 -15.688 -7.902 1 84.56 102 ALA A O 1
ATOM 824 N N . VAL A 1 103 ? 13.023 -17.078 -6.336 1 88.94 103 VAL A N 1
ATOM 825 C CA . VAL A 1 103 ? 12.07 -18.156 -6.613 1 88.94 103 VAL A CA 1
ATOM 826 C C . VAL A 1 103 ? 10.906 -18.078 -5.629 1 88.94 103 VAL A C 1
ATOM 828 O O . VAL A 1 103 ? 11.109 -18.062 -4.414 1 88.94 103 VAL A O 1
ATOM 831 N N . GLN A 1 104 ? 9.734 -17.969 -6.238 1 91.5 104 GLN A N 1
ATOM 832 C CA . GLN A 1 104 ? 8.594 -17.719 -5.371 1 91.5 104 GLN A CA 1
ATOM 833 C C . GLN A 1 104 ? 7.406 -18.609 -5.758 1 91.5 104 GLN A C 1
ATOM 835 O O . GLN A 1 104 ? 7.309 -19.062 -6.902 1 91.5 104 GLN A O 1
ATOM 840 N N . ASP A 1 105 ? 6.637 -19.016 -4.785 1 94.62 105 ASP A N 1
ATOM 841 C CA . ASP A 1 105 ? 5.258 -19.453 -4.992 1 94.62 105 ASP A CA 1
ATOM 842 C C . ASP A 1 105 ? 4.285 -18.281 -4.844 1 94.62 105 ASP A C 1
ATOM 844 O O . ASP A 1 105 ? 4.316 -17.562 -3.844 1 94.62 105 ASP A O 1
ATOM 848 N N . LYS A 1 106 ? 3.467 -18.125 -5.906 1 94.44 106 LYS A N 1
ATOM 849 C CA . LYS A 1 106 ? 2.576 -16.984 -5.766 1 94.44 106 LYS A CA 1
ATOM 850 C C . LYS A 1 106 ? 1.235 -17.234 -6.449 1 94.44 106 LYS A C 1
ATOM 852 O O . LYS A 1 106 ? 1.138 -18.094 -7.332 1 94.44 106 LYS A O 1
ATOM 857 N N . ILE A 1 107 ? 0.268 -16.547 -5.988 1 96.75 107 ILE A N 1
ATOM 858 C CA . ILE A 1 107 ? -1.025 -16.453 -6.66 1 96.75 107 ILE A CA 1
ATOM 859 C C . ILE A 1 107 ? -1.397 -14.992 -6.859 1 96.75 107 ILE A C 1
ATOM 861 O O . ILE A 1 107 ? -0.935 -14.117 -6.117 1 96.75 107 ILE A O 1
ATOM 865 N N . TRP A 1 108 ? -2.225 -14.766 -7.855 1 97.44 108 TRP A N 1
ATOM 866 C CA . TRP A 1 108 ? -2.664 -13.414 -8.211 1 97.44 108 TRP A CA 1
ATOM 867 C C . TRP A 1 108 ? -4.188 -13.328 -8.211 1 97.44 108 TRP A C 1
ATOM 869 O O . TRP A 1 108 ? -4.871 -14.25 -8.656 1 97.44 108 TRP A O 1
ATOM 879 N N . VAL A 1 109 ? -4.68 -12.266 -7.785 1 97.5 109 VAL A N 1
ATOM 880 C CA . VAL A 1 109 ? -6.078 -11.883 -7.965 1 97.5 109 VAL A CA 1
ATOM 881 C C . VAL A 1 109 ? -6.172 -10.406 -8.32 1 97.5 109 VAL A C 1
ATOM 883 O O . VAL A 1 109 ? -5.207 -9.656 -8.141 1 97.5 109 VAL A O 1
ATOM 886 N N . HIS A 1 110 ? -7.266 -9.992 -8.844 1 97.12 110 HIS A N 1
ATOM 887 C CA . HIS A 1 110 ? -7.531 -8.594 -9.156 1 97.12 110 HIS A CA 1
ATOM 888 C C . HIS A 1 110 ? -8.781 -8.102 -8.438 1 97.12 110 HIS A C 1
ATOM 890 O O . HIS A 1 110 ? -9.797 -8.797 -8.391 1 97.12 110 HIS A O 1
ATOM 896 N N . ASP A 1 111 ? -8.664 -6.93 -7.902 1 97.25 111 ASP A N 1
ATOM 897 C CA . ASP A 1 111 ? -9.859 -6.363 -7.273 1 97.25 111 ASP A CA 1
ATOM 898 C C . ASP A 1 111 ? -10.797 -5.773 -8.32 1 97.25 111 ASP A C 1
ATOM 900 O O . ASP A 1 111 ? -10.484 -5.758 -9.508 1 97.25 111 ASP A O 1
ATOM 904 N N . PRO A 1 112 ? -11.969 -5.305 -7.914 1 96.5 112 PRO A N 1
ATOM 905 C CA . PRO A 1 112 ? -12.961 -4.82 -8.883 1 96.5 112 PRO A CA 1
ATOM 906 C C . PRO A 1 112 ? -12.469 -3.605 -9.664 1 96.5 112 PRO A C 1
ATOM 908 O O . PRO A 1 112 ? -13.016 -3.293 -10.727 1 96.5 112 PRO A O 1
ATOM 911 N N . GLU A 1 113 ? -11.438 -2.865 -9.195 1 95.12 113 GLU A N 1
ATOM 912 C CA . GLU A 1 113 ? -10.906 -1.689 -9.875 1 95.12 113 GLU A CA 1
ATOM 913 C C . GLU A 1 113 ? -9.758 -2.064 -10.805 1 95.12 113 GLU A C 1
ATOM 915 O O . GLU A 1 113 ? -9.211 -1.205 -11.5 1 95.12 113 GLU A O 1
ATOM 920 N N . GLY A 1 114 ? -9.359 -3.312 -10.703 1 93.62 114 GLY A N 1
ATOM 921 C CA . GLY A 1 114 ? -8.297 -3.777 -11.586 1 93.62 114 GLY A CA 1
ATOM 922 C C . GLY A 1 114 ? -6.938 -3.803 -10.922 1 93.62 114 GLY A C 1
ATOM 923 O O . GLY A 1 114 ? -5.938 -4.137 -11.562 1 93.62 114 GLY A O 1
ATOM 924 N N . ASN A 1 115 ? -6.848 -3.455 -9.68 1 94.94 115 ASN A N 1
ATOM 925 C CA . ASN A 1 115 ? -5.57 -3.566 -8.977 1 94.94 115 ASN A CA 1
ATOM 926 C C . ASN A 1 115 ? -5.152 -5.023 -8.805 1 94.94 115 ASN A C 1
ATOM 928 O O . ASN A 1 115 ? -5.957 -5.859 -8.391 1 94.94 115 ASN A O 1
ATOM 932 N N . ALA A 1 116 ? -3.945 -5.277 -9.102 1 96.31 116 ALA A N 1
ATOM 933 C CA . ALA A 1 116 ? -3.402 -6.625 -8.93 1 96.31 116 ALA A CA 1
ATOM 934 C C . ALA A 1 116 ? -2.904 -6.836 -7.504 1 96.31 116 ALA A C 1
ATOM 936 O O . ALA A 1 116 ? -2.238 -5.965 -6.934 1 96.31 116 ALA A O 1
ATOM 937 N N . TRP A 1 117 ? -3.281 -7.977 -6.945 1 98.12 117 TRP A N 1
ATOM 938 C CA . TRP A 1 117 ? -2.797 -8.422 -5.645 1 98.12 117 TRP A CA 1
ATOM 939 C C . TRP A 1 117 ? -2.027 -9.734 -5.77 1 98.12 117 TRP A C 1
ATOM 941 O O . TRP A 1 117 ? -2.535 -10.703 -6.332 1 98.12 117 TRP A O 1
ATOM 951 N N . GLU A 1 118 ? -0.874 -9.695 -5.223 1 97.56 118 GLU A N 1
ATOM 952 C CA . GLU A 1 118 ? -0.026 -10.883 -5.199 1 97.56 118 GLU A CA 1
ATOM 953 C C . GLU A 1 118 ? 0.073 -11.453 -3.789 1 97.56 118 GLU A C 1
ATOM 955 O O . GLU A 1 118 ? 0.357 -10.727 -2.834 1 97.56 118 GLU A O 1
ATOM 960 N N . ILE A 1 119 ? -0.208 -12.758 -3.623 1 97.81 119 ILE A N 1
ATOM 961 C CA . ILE A 1 119 ? 0.16 -13.492 -2.418 1 97.81 119 ILE A CA 1
ATOM 962 C C . ILE A 1 119 ? 1.363 -14.383 -2.707 1 97.81 119 ILE A C 1
ATOM 964 O O . ILE A 1 119 ? 1.3 -15.258 -3.574 1 97.81 119 ILE A O 1
ATOM 968 N N . PHE A 1 120 ? 2.473 -14.148 -1.876 1 96.81 120 PHE A N 1
ATOM 969 C CA . PHE A 1 120 ? 3.65 -14.875 -2.332 1 96.81 120 PHE A CA 1
ATOM 970 C C . PHE A 1 120 ? 4.52 -15.289 -1.153 1 96.81 120 PHE A C 1
ATOM 972 O O . PHE A 1 120 ? 4.473 -14.672 -0.09 1 96.81 120 PHE A O 1
ATOM 979 N N . TYR A 1 121 ? 5.27 -16.328 -1.388 1 96.5 121 TYR A N 1
ATOM 980 C CA . TYR A 1 121 ? 6.301 -16.859 -0.511 1 96.5 121 TYR A CA 1
ATOM 981 C C . TYR A 1 121 ? 7.641 -16.938 -1.229 1 96.5 121 TYR A C 1
ATOM 983 O O . TYR A 1 121 ? 7.746 -17.531 -2.305 1 96.5 121 TYR A O 1
ATOM 991 N N . THR A 1 122 ? 8.625 -16.266 -0.675 1 92.44 122 THR A N 1
ATOM 992 C CA . THR A 1 122 ? 9.969 -16.312 -1.243 1 92.44 122 THR A CA 1
ATOM 993 C C . THR A 1 122 ? 10.719 -17.547 -0.762 1 92.44 122 THR A C 1
ATOM 995 O O . THR A 1 122 ? 11.055 -17.656 0.42 1 92.44 122 THR A O 1
ATOM 998 N N . LYS A 1 123 ? 11.016 -18.406 -1.657 1 90.62 123 LYS A N 1
ATOM 999 C CA . LYS A 1 123 ? 11.664 -19.672 -1.331 1 90.62 123 LYS A CA 1
ATOM 1000 C C . LYS A 1 123 ? 13.18 -19.516 -1.256 1 90.62 123 LYS A C 1
ATOM 1002 O O . LYS A 1 123 ? 13.828 -20.062 -0.362 1 90.62 123 LYS A O 1
ATOM 1007 N N . GLU A 1 124 ? 13.688 -18.844 -2.168 1 87.62 124 GLU A N 1
ATOM 1008 C CA . GLU A 1 124 ? 15.133 -18.625 -2.258 1 87.62 124 GLU A CA 1
ATOM 1009 C C . GLU A 1 124 ? 15.453 -17.391 -3.092 1 87.62 124 GLU A C 1
ATOM 1011 O O . GLU A 1 124 ? 14.656 -16.984 -3.943 1 87.62 124 GLU A O 1
ATOM 1016 N N . ASP A 1 125 ? 16.609 -16.844 -2.756 1 82.31 125 ASP A N 1
ATOM 1017 C CA . ASP A 1 125 ? 17.094 -15.742 -3.59 1 82.31 125 ASP A CA 1
ATOM 1018 C C . ASP A 1 125 ? 17.594 -16.25 -4.934 1 82.31 125 ASP A C 1
ATOM 1020 O O . ASP A 1 125 ? 18.016 -17.406 -5.043 1 82.31 125 ASP A O 1
ATOM 1024 N N . SER A 1 126 ? 17.406 -15.43 -5.965 1 78.19 126 SER A N 1
ATOM 1025 C CA . SER A 1 126 ? 17.953 -15.742 -7.281 1 78.19 126 SER A CA 1
ATOM 1026 C C . SER A 1 126 ? 18.703 -14.555 -7.867 1 78.19 126 SER A C 1
ATOM 1028 O O . SER A 1 126 ? 18.406 -13.398 -7.551 1 78.19 126 SER A O 1
ATOM 1030 N N . GLU A 1 127 ? 19.781 -14.758 -8.641 1 72.5 127 GLU A N 1
ATOM 1031 C CA . GLU A 1 127 ? 20.562 -13.711 -9.289 1 72.5 127 GLU A CA 1
ATOM 1032 C C . GLU A 1 127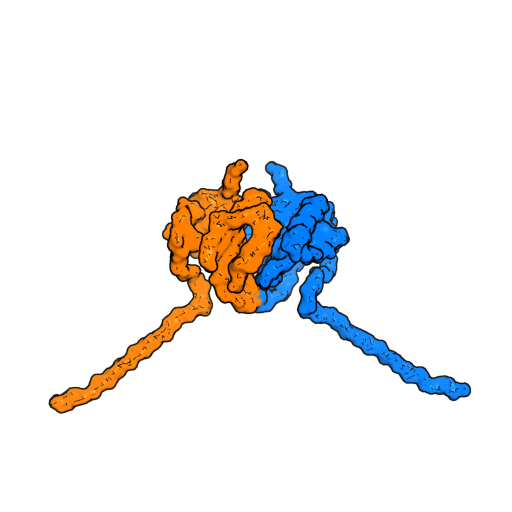 ? 19.922 -13.266 -10.594 1 72.5 127 GLU A C 1
ATOM 1034 O O . GLU A 1 127 ? 20.234 -12.195 -11.117 1 72.5 127 GLU A O 1
ATOM 1039 N N . PHE A 1 128 ? 19.016 -14.078 -11.148 1 65.81 128 PHE A N 1
ATOM 1040 C CA . PHE A 1 128 ? 18.453 -13.797 -12.461 1 65.81 128 PHE A CA 1
ATOM 1041 C C . PHE A 1 128 ? 17.062 -13.172 -12.32 1 65.81 128 PHE A C 1
ATOM 1043 O O . PHE A 1 128 ? 16.266 -13.586 -11.469 1 65.81 128 PHE A O 1
ATOM 1050 N N . GLU A 1 129 ? 16.875 -12.016 -13.047 1 62.97 129 GLU A N 1
ATOM 1051 C CA . GLU A 1 129 ? 15.531 -11.469 -13.133 1 62.97 129 GLU A CA 1
ATOM 1052 C C . GLU A 1 129 ? 14.633 -12.344 -14 1 62.97 129 GLU A C 1
ATOM 1054 O O . GLU A 1 129 ? 15.023 -12.773 -15.086 1 62.97 129 GLU A O 1
ATOM 1059 N N . SER A 1 130 ? 14.188 -13.336 -13.625 1 51.53 130 SER A N 1
ATOM 1060 C CA . SER A 1 130 ? 13.359 -13.977 -14.648 1 51.53 130 SER A CA 1
ATOM 1061 C C . SER A 1 130 ? 12.602 -12.938 -15.469 1 51.53 130 SER A C 1
ATOM 1063 O O . SER A 1 130 ? 12.297 -11.852 -14.977 1 51.53 130 SER A O 1
ATOM 1065 N N . ALA A 1 131 ? 12.648 -12.992 -16.922 1 41.22 131 ALA A N 1
ATOM 1066 C CA . ALA A 1 131 ? 11.992 -12.117 -17.891 1 41.22 131 ALA A CA 1
ATOM 1067 C C . ALA A 1 131 ? 10.57 -11.773 -17.438 1 41.22 131 ALA A C 1
ATOM 1069 O O . ALA A 1 131 ? 10.172 -10.609 -17.484 1 41.22 131 ALA A O 1
ATOM 1070 N N . GLY A 1 132 ? 9.438 -12.453 -17.844 1 39.31 132 GLY A N 1
ATOM 1071 C CA . GLY A 1 132 ? 8.125 -12.023 -18.281 1 39.31 132 GLY A CA 1
ATOM 1072 C C . GLY A 1 132 ? 7.176 -11.727 -17.141 1 39.31 132 GLY A C 1
ATOM 1073 O O . GLY A 1 132 ? 6.965 -12.578 -16.266 1 39.31 132 GLY A O 1
ATOM 1074 N N . GLU A 1 133 ? 7.355 -10.688 -16.438 1 43.38 133 GLU A N 1
ATOM 1075 C CA . GLU A 1 133 ? 6.184 -10.367 -15.633 1 43.38 133 GLU A 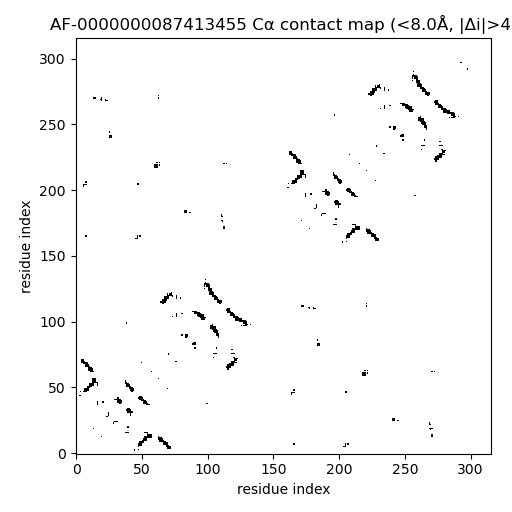CA 1
ATOM 1076 C C . GLU A 1 133 ? 4.906 -10.891 -16.281 1 43.38 133 GLU A C 1
ATOM 1078 O O . GLU A 1 133 ? 4.777 -10.883 -17.5 1 43.38 133 GLU A O 1
ATOM 1083 N N . PRO A 1 134 ? 4.215 -11.688 -15.734 1 39.62 134 PRO A N 1
ATOM 1084 C CA . PRO A 1 134 ? 3.008 -12.094 -16.453 1 39.62 134 PRO A CA 1
ATOM 1085 C C . PRO A 1 134 ? 2.371 -10.945 -17.234 1 39.62 134 PRO A C 1
ATOM 1087 O O . PRO A 1 134 ? 2.396 -9.797 -16.781 1 39.62 134 PRO A O 1
ATOM 1090 N N . ALA A 1 135 ? 2.449 -11.047 -18.625 1 34.44 135 ALA A N 1
ATOM 1091 C CA . ALA A 1 135 ? 1.72 -10.172 -19.547 1 34.44 135 ALA A CA 1
ATOM 1092 C C . ALA A 1 135 ? 0.369 -9.766 -18.953 1 34.44 135 ALA A C 1
ATOM 1094 O O . ALA A 1 135 ? -0.444 -10.625 -18.609 1 34.44 135 ALA A O 1
ATOM 1095 N N . SER A 1 136 ? 0.303 -8.891 -18.078 1 35.28 136 SER A N 1
ATOM 1096 C CA . SER A 1 136 ? -1.058 -8.383 -18.219 1 35.28 136 SER A CA 1
ATOM 1097 C C . SER A 1 136 ? -1.498 -8.398 -19.688 1 35.28 136 SER A C 1
ATOM 1099 O O . SER A 1 136 ? -0.671 -8.266 -20.578 1 35.28 136 SER A O 1
ATOM 1101 N N . PRO A 1 137 ? -2.607 -9.031 -20.156 1 35.22 137 PRO A N 1
ATOM 1102 C CA . PRO A 1 137 ? -2.961 -9.094 -21.578 1 35.22 137 PRO A CA 1
ATOM 1103 C C . PRO A 1 137 ? -2.441 -7.902 -22.375 1 35.22 137 PRO A C 1
ATOM 1105 O O . PRO A 1 137 ? -2.248 -8 -23.594 1 35.22 137 PRO A O 1
ATOM 1108 N N . GLY A 1 138 ? -2.521 -6.684 -22.062 1 31.55 138 GLY A N 1
ATOM 1109 C CA . GLY A 1 138 ? -2.322 -5.66 -23.078 1 31.55 138 GLY A CA 1
ATOM 1110 C C . GLY A 1 138 ? -0.881 -5.551 -23.547 1 31.55 138 GLY A C 1
ATOM 1111 O O . GLY A 1 138 ? -0.547 -4.68 -24.344 1 31.55 138 GLY A O 1
ATOM 1112 N N . VAL A 1 139 ? 0.107 -5.707 -22.812 1 31.33 139 VAL A N 1
ATOM 1113 C CA . VAL A 1 139 ? 1.342 -5.324 -23.484 1 31.33 139 VAL A CA 1
ATOM 1114 C C . VAL A 1 139 ? 1.744 -6.406 -24.484 1 31.33 139 VAL A C 1
ATOM 1116 O O . VAL A 1 139 ? 1.881 -7.574 -24.125 1 31.33 139 VAL A O 1
ATOM 1119 N N . CYS A 1 140 ? 1.408 -6.172 -25.828 1 30.64 140 CYS A N 1
ATOM 1120 C CA . CYS A 1 140 ? 1.406 -6.766 -27.156 1 30.64 140 CYS A CA 1
ATOM 1121 C C . CYS A 1 140 ? 2.74 -7.438 -27.453 1 30.64 140 CYS A C 1
ATOM 1123 O O . CYS A 1 140 ? 3.602 -6.852 -28.109 1 30.64 140 CYS A O 1
ATOM 1125 N N . CYS A 1 141 ? 3.549 -7.918 -26.531 1 33.28 141 CYS A N 1
ATOM 1126 C CA . CYS A 1 141 ? 4.734 -8.391 -27.234 1 33.28 141 CYS A CA 1
ATOM 1127 C C . CYS A 1 141 ? 4.367 -9.438 -28.281 1 33.28 141 CYS A C 1
ATOM 1129 O O . CYS A 1 141 ? 4.164 -10.609 -27.953 1 33.28 141 CYS A O 1
ATOM 1131 N N . ALA A 1 142 ? 3.197 -9.234 -29 1 31.42 142 ALA A N 1
ATOM 1132 C CA . ALA A 1 142 ? 2.943 -10.266 -30 1 31.42 142 ALA A CA 1
ATOM 1133 C C . ALA A 1 142 ? 4.176 -10.5 -30.875 1 31.42 142 ALA A C 1
ATOM 1135 O O . ALA A 1 142 ? 4.688 -9.578 -31.5 1 31.42 142 ALA A O 1
ATOM 1136 N N . PRO A 1 143 ? 5.031 -11.32 -30.453 1 31.62 143 PRO A N 1
ATOM 1137 C CA . PRO A 1 143 ? 6.023 -11.586 -31.484 1 31.62 143 PRO A CA 1
ATOM 1138 C C . PRO A 1 143 ? 5.402 -11.695 -32.875 1 31.62 143 PRO A C 1
ATOM 1140 O O . PRO A 1 143 ? 4.242 -12.086 -33 1 31.62 143 PRO A O 1
ATOM 1143 N N . ALA A 1 144 ? 5.738 -10.789 -33.812 1 33.03 144 ALA A N 1
ATOM 1144 C CA . ALA A 1 144 ? 5.234 -10.812 -35.188 1 33.03 144 ALA A CA 1
ATOM 1145 C C . ALA A 1 144 ? 5.227 -12.234 -35.75 1 33.03 144 ALA A C 1
ATOM 1147 O O . ALA A 1 144 ? 6.184 -12.992 -35.562 1 33.03 144 ALA A O 1
ATOM 1148 N N . PRO A 1 145 ? 3.998 -12.742 -35.906 1 32.06 145 PRO A N 1
ATOM 1149 C CA . PRO A 1 145 ? 3.939 -14.062 -36.531 1 32.06 145 PRO A CA 1
ATOM 1150 C C . PRO A 1 145 ? 4.934 -14.211 -37.688 1 32.06 145 PRO A C 1
ATOM 1152 O O . PRO A 1 145 ? 5.027 -13.328 -38.531 1 32.06 145 PRO A O 1
ATOM 1155 N N . VAL A 1 146 ? 6.047 -14.688 -37.406 1 33.25 146 VAL A N 1
ATOM 1156 C CA . VAL A 1 146 ? 7.008 -14.953 -38.469 1 33.25 146 VAL A CA 1
ATOM 1157 C C . VAL A 1 146 ? 6.305 -15.633 -39.656 1 33.25 146 VAL A C 1
ATOM 1159 O O . VAL A 1 146 ? 5.645 -16.656 -39.469 1 33.25 146 VAL A O 1
ATOM 1162 N N . GLN A 1 147 ? 5.695 -14.805 -40.562 1 32.62 147 GLN A N 1
ATOM 1163 C CA . GLN A 1 147 ? 5.102 -15.281 -41.812 1 32.62 147 GLN A CA 1
ATOM 1164 C C . GLN A 1 147 ? 6 -16.312 -42.469 1 32.62 147 GLN A C 1
ATOM 1166 O O . GLN A 1 147 ? 7.156 -16.031 -42.781 1 32.62 147 GLN A O 1
ATOM 1171 N N . ILE A 1 148 ? 5.961 -17.547 -42 1 32.97 148 ILE A N 1
ATOM 1172 C CA . ILE A 1 148 ? 6.676 -18.609 -42.656 1 32.97 148 ILE A CA 1
ATOM 1173 C C . ILE A 1 148 ? 6.297 -18.641 -44.156 1 32.97 148 ILE A C 1
ATOM 1175 O O . ILE A 1 148 ? 5.129 -18.812 -44.5 1 32.97 148 ILE A O 1
ATOM 1179 N N . GLU A 1 149 ? 6.902 -17.828 -45 1 33.16 149 GLU A N 1
ATOM 1180 C CA . GLU A 1 149 ? 6.691 -17.828 -46.438 1 33.16 149 GLU A CA 1
ATOM 1181 C C . GLU A 1 149 ? 6.891 -19.219 -47.031 1 33.16 149 GLU A C 1
ATOM 1183 O O . GLU A 1 149 ? 7.941 -19.844 -46.844 1 33.16 149 GLU A O 1
ATOM 1188 N N . PHE A 1 150 ? 5.789 -20.016 -47.062 1 32.03 150 PHE A N 1
ATOM 1189 C CA . PHE A 1 150 ? 5.793 -21.297 -47.781 1 32.03 150 PHE A CA 1
ATOM 1190 C C . PHE A 1 150 ? 6.391 -21.125 -49.188 1 32.03 150 PHE A C 1
ATOM 1192 O O . PHE A 1 150 ? 5.891 -20.344 -49.969 1 32.03 150 PHE A O 1
ATOM 1199 N N . GLY A 1 151 ? 7.695 -21.188 -49.312 1 35.12 151 GLY A N 1
ATOM 1200 C CA . GLY A 1 151 ? 8.398 -21.172 -50.594 1 35.12 151 GLY A CA 1
ATOM 1201 C C . GLY A 1 151 ? 7.75 -22.047 -51.625 1 35.12 151 GLY A C 1
ATOM 1202 O O . GLY A 1 151 ? 7.172 -23.094 -51.312 1 35.12 151 GLY A O 1
ATOM 1203 N N . ASN A 1 152 ? 7.262 -21.5 -52.781 1 36.22 152 ASN A N 1
ATOM 1204 C CA . ASN A 1 152 ? 6.676 -22.031 -54.031 1 36.22 152 ASN A CA 1
ATOM 1205 C C . ASN A 1 152 ? 7.441 -23.25 -54.531 1 36.22 152 ASN A C 1
ATOM 1207 O O . ASN A 1 152 ? 8.625 -23.156 -54.875 1 36.22 152 ASN A O 1
ATOM 1211 N N . ILE A 1 153 ? 7.273 -24.422 -53.906 1 35.16 153 ILE A N 1
ATOM 1212 C CA . ILE A 1 153 ? 7.891 -25.656 -54.375 1 35.16 153 ILE A CA 1
ATOM 1213 C C . ILE A 1 153 ? 7.516 -25.906 -55.812 1 35.16 153 ILE A C 1
ATOM 1215 O O . ILE A 1 153 ? 6.402 -26.344 -56.125 1 35.16 153 ILE A O 1
ATOM 1219 N N . SER A 1 154 ? 7.434 -24.812 -56.656 1 32.44 154 SER A N 1
ATOM 1220 C CA . SER A 1 154 ? 7.066 -25.031 -58.031 1 32.44 154 SER A CA 1
ATOM 1221 C C . SER A 1 154 ? 7.988 -26.062 -58.688 1 32.44 154 SER A C 1
ATOM 1223 O O . SER A 1 154 ? 7.73 -26.516 -59.812 1 32.44 154 SER A O 1
ATOM 1225 N N . SER A 1 155 ? 9.281 -26.125 -58.281 1 31.17 155 SER A N 1
ATOM 1226 C CA . SER A 1 155 ? 10.125 -26.312 -59.438 1 31.17 155 SER A CA 1
ATOM 1227 C C . SER A 1 155 ? 9.891 -27.688 -60.062 1 31.17 155 SER A C 1
ATOM 1229 O O . SER A 1 155 ? 10.055 -27.859 -61.281 1 31.17 155 SER A O 1
ATOM 1231 N N . PHE A 1 156 ? 10.18 -28.828 -59.25 1 29.3 156 PHE A N 1
ATOM 1232 C CA . PHE A 1 156 ? 11.008 -29.812 -59.938 1 29.3 156 PHE A CA 1
ATOM 1233 C C . PHE A 1 156 ? 10.156 -30.688 -60.875 1 29.3 156 PHE A C 1
ATOM 1235 O O . PHE A 1 156 ? 9.5 -31.625 -60.406 1 29.3 156 PHE A O 1
ATOM 1242 N N . LYS A 1 157 ? 9.125 -30.062 -61.469 1 32 157 LYS A N 1
ATOM 1243 C CA . LYS A 1 157 ? 8.461 -30.922 -62.438 1 32 157 LYS A CA 1
ATOM 1244 C C . LYS A 1 157 ? 9.469 -31.547 -63.406 1 32 157 LYS A C 1
ATOM 1246 O O . LYS A 1 157 ? 9.984 -30.875 -64.312 1 32 157 LYS A O 1
ATOM 1251 N N . LYS A 1 158 ? 10.477 -32.469 -62.844 1 25.42 158 LYS A N 1
ATOM 1252 C CA . LYS A 1 158 ? 10.992 -33.375 -63.844 1 25.42 158 LYS A CA 1
ATOM 1253 C C . LYS A 1 158 ? 9.953 -34.406 -64.25 1 25.42 158 LYS A C 1
ATOM 1255 O O . LYS A 1 158 ? 9.266 -34.938 -63.375 1 25.42 158 LYS A O 1
ATOM 1260 N N . MET B 1 1 ? -4.812 -8.773 21.625 1 43.59 1 MET B N 1
ATOM 1261 C CA . MET B 1 1 ? -3.5 -8.359 21.141 1 43.59 1 MET B CA 1
ATOM 1262 C C . MET B 1 1 ? -3.463 -6.859 20.859 1 43.59 1 MET B C 1
ATOM 1264 O O . MET B 1 1 ? -4.496 -6.254 20.578 1 43.59 1 MET B O 1
ATOM 1268 N N . SER B 1 2 ? -2.549 -6.211 21.406 1 53.19 2 SER B N 1
ATOM 1269 C CA . SER B 1 2 ? -2.551 -4.754 21.406 1 53.19 2 SER B CA 1
ATOM 1270 C C . SER B 1 2 ? -2.629 -4.211 19.984 1 53.19 2 SER B C 1
ATOM 1272 O O . SER B 1 2 ? -2.16 -4.855 19.031 1 53.19 2 SER B O 1
ATOM 1274 N N . THR B 1 3 ? -3.527 -3.395 19.656 1 67.31 3 THR B N 1
ATOM 1275 C CA . THR B 1 3 ? -3.688 -2.695 18.391 1 67.31 3 THR B CA 1
ATOM 1276 C C . THR B 1 3 ? -2.369 -2.061 17.953 1 67.31 3 THR B C 1
ATOM 1278 O O . THR B 1 3 ? -1.719 -1.368 18.734 1 67.31 3 THR B O 1
ATOM 1281 N N . PRO B 1 4 ? -1.884 -2.625 16.812 1 72.94 4 PRO B N 1
ATOM 1282 C CA . PRO B 1 4 ? -0.627 -2.002 16.391 1 72.94 4 PRO B CA 1
ATOM 1283 C C . PRO B 1 4 ? -0.721 -0.481 16.312 1 72.94 4 PRO B C 1
ATOM 1285 O O . PRO B 1 4 ? -1.77 0.059 15.945 1 72.94 4 PRO B O 1
ATOM 1288 N N . THR B 1 5 ? 0.317 0.174 16.766 1 80.75 5 THR B N 1
ATOM 1289 C CA . THR B 1 5 ? 0.37 1.632 16.797 1 80.75 5 THR B CA 1
ATOM 1290 C C . THR B 1 5 ? 1.032 2.172 15.531 1 80.75 5 THR B C 1
ATOM 1292 O O . THR B 1 5 ? 1.078 3.385 15.312 1 80.75 5 THR B O 1
ATOM 1295 N N . PHE B 1 6 ? 1.603 1.289 14.773 1 94.25 6 PHE B N 1
ATOM 1296 C CA . PHE B 1 6 ? 2.297 1.65 13.539 1 94.25 6 PHE B CA 1
ATOM 1297 C C . PHE B 1 6 ? 1.856 0.755 12.391 1 94.25 6 PHE B C 1
ATOM 1299 O O . PHE B 1 6 ? 2.137 -0.445 12.383 1 94.25 6 PHE B O 1
ATOM 1306 N N . ARG B 1 7 ? 1.092 1.371 11.391 1 97.19 7 ARG B N 1
ATOM 1307 C CA . ARG B 1 7 ? 0.508 0.606 10.297 1 97.19 7 ARG B CA 1
ATOM 1308 C C . ARG B 1 7 ? 0.902 1.197 8.945 1 97.19 7 ARG B C 1
ATOM 1310 O O . ARG B 1 7 ? 0.979 2.418 8.797 1 97.19 7 ARG B O 1
ATOM 1317 N N . MET B 1 8 ? 1.116 0.292 8.008 1 98.31 8 MET B N 1
ATOM 1318 C CA . MET B 1 8 ? 1.057 0.723 6.617 1 98.31 8 MET B CA 1
ATOM 1319 C C . MET B 1 8 ? -0.352 1.172 6.246 1 98.31 8 MET B C 1
ATOM 1321 O O . MET B 1 8 ? -1.335 0.561 6.668 1 98.31 8 MET B O 1
ATOM 1325 N N . HIS B 1 9 ? -0.446 2.225 5.527 1 98.19 9 HIS B N 1
ATOM 1326 C CA . HIS B 1 9 ? -1.727 2.746 5.059 1 98.19 9 HIS B CA 1
ATOM 1327 C C . HIS B 1 9 ? -1.79 2.766 3.535 1 98.19 9 HIS B C 1
ATOM 1329 O O . HIS B 1 9 ? -0.845 3.201 2.875 1 98.19 9 HIS B O 1
ATOM 1335 N N . VAL B 1 10 ? -2.812 2.201 2.986 1 98.56 10 VAL B N 1
ATOM 1336 C CA . VAL B 1 10 ? -3.131 2.271 1.564 1 98.56 10 VAL B CA 1
ATOM 1337 C C . VAL B 1 10 ? -4.559 2.779 1.378 1 98.56 10 VAL B C 1
ATOM 1339 O O . VAL B 1 10 ? -5.496 2.238 1.963 1 98.56 10 VAL B O 1
ATOM 1342 N N . ALA B 1 11 ? -4.684 3.809 0.601 1 97.62 11 ALA B N 1
ATOM 1343 C CA . ALA B 1 11 ? -6 4.32 0.222 1 97.62 11 ALA B CA 1
ATOM 1344 C C . ALA B 1 11 ? -6.215 4.219 -1.285 1 97.62 11 ALA B C 1
ATOM 1346 O O . ALA B 1 11 ? -5.379 4.676 -2.068 1 97.62 11 ALA B O 1
ATOM 1347 N N . ILE B 1 12 ? -7.328 3.643 -1.693 1 97.38 12 ILE B N 1
ATOM 1348 C CA . ILE B 1 12 ? -7.648 3.57 -3.115 1 97.38 12 ILE B CA 1
ATOM 1349 C C . ILE B 1 12 ? -8.992 4.238 -3.375 1 97.38 12 ILE B C 1
ATOM 1351 O O . ILE B 1 12 ? -9.844 4.312 -2.482 1 97.38 12 ILE B O 1
ATOM 1355 N N . ASN B 1 13 ? -9.117 4.727 -4.594 1 96.12 13 ASN B N 1
ATOM 1356 C CA . ASN B 1 13 ? -10.422 5.164 -5.082 1 96.12 13 ASN B CA 1
ATOM 1357 C C . ASN B 1 13 ? -11.203 4.012 -5.703 1 96.12 13 ASN B C 1
ATOM 1359 O O . ASN B 1 13 ? -10.625 3.156 -6.375 1 96.12 13 ASN B O 1
ATOM 1363 N N . VAL B 1 14 ? -12.469 4.074 -5.52 1 97.19 14 VAL B N 1
ATOM 1364 C CA . VAL B 1 14 ? -13.312 3.014 -6.07 1 97.19 14 VAL B CA 1
ATOM 1365 C C . VAL B 1 14 ? -14.531 3.625 -6.754 1 97.19 14 VAL B C 1
ATOM 1367 O O . VAL B 1 14 ? -15.008 4.691 -6.355 1 97.19 14 VAL B O 1
ATOM 1370 N N . ARG B 1 15 ? -15.008 2.932 -7.695 1 95.62 15 ARG B N 1
ATOM 1371 C CA . ARG B 1 15 ? -16.203 3.375 -8.406 1 95.62 15 ARG B CA 1
ATOM 1372 C C . ARG B 1 15 ? -17.469 2.84 -7.746 1 95.62 15 ARG B C 1
ATOM 1374 O O . ARG B 1 15 ? -18.484 3.531 -7.691 1 95.62 15 ARG B O 1
ATOM 1381 N N . ASN B 1 16 ? -17.438 1.64 -7.27 1 96.88 16 ASN B N 1
ATOM 1382 C CA . ASN B 1 16 ? -18.547 0.969 -6.602 1 96.88 16 ASN B CA 1
ATOM 1383 C C . ASN B 1 16 ? -18.125 0.388 -5.258 1 96.88 16 ASN B C 1
ATOM 1385 O O . ASN B 1 16 ? -17.453 -0.647 -5.203 1 96.88 16 ASN B O 1
ATOM 1389 N N . LEU B 1 17 ? -18.578 1.017 -4.199 1 98 17 LEU B N 1
ATOM 1390 C CA . LEU B 1 17 ? -18.125 0.657 -2.861 1 98 17 LEU B CA 1
ATOM 1391 C C . LEU B 1 17 ? -18.594 -0.744 -2.486 1 98 17 LEU B C 1
ATOM 1393 O O . LEU B 1 17 ? -17.844 -1.526 -1.91 1 98 17 LEU B O 1
ATOM 1397 N N . GLU B 1 18 ? -19.812 -1.074 -2.781 1 98 18 GLU B N 1
ATOM 1398 C CA . GLU B 1 18 ? -20.375 -2.361 -2.395 1 98 18 GLU B CA 1
ATOM 1399 C C . GLU B 1 18 ? -19.609 -3.518 -3.027 1 98 18 GLU B C 1
ATOM 1401 O O . GLU B 1 18 ? -19.328 -4.516 -2.363 1 98 18 GLU B O 1
ATOM 1406 N N . GLU B 1 19 ? -19.344 -3.41 -4.289 1 97.5 19 GLU B N 1
ATOM 1407 C CA . GLU B 1 19 ? -18.578 -4.441 -4.984 1 97.5 19 GLU B CA 1
ATOM 1408 C C . GLU B 1 19 ? -17.203 -4.621 -4.352 1 97.5 19 GLU B C 1
ATOM 1410 O O . GLU B 1 19 ? -16.734 -5.746 -4.184 1 97.5 19 GLU B O 1
ATOM 1415 N N . ASN B 1 20 ? -16.609 -3.543 -4.051 1 98.38 20 ASN B N 1
ATOM 1416 C CA . ASN B 1 20 ? -15.281 -3.607 -3.453 1 98.38 20 ASN B CA 1
ATOM 1417 C C . ASN B 1 20 ? -15.328 -4.125 -2.02 1 98.38 20 ASN B C 1
ATOM 1419 O O . ASN B 1 20 ? -14.438 -4.863 -1.589 1 98.38 20 ASN B O 1
ATOM 1423 N N . LEU B 1 21 ? -16.312 -3.791 -1.315 1 98.38 21 LEU B N 1
ATOM 1424 C CA . LEU B 1 21 ? -16.484 -4.332 0.029 1 98.38 21 LEU B CA 1
ATOM 1425 C C . LEU B 1 21 ? -16.641 -5.848 -0.009 1 98.38 21 LEU B C 1
ATOM 1427 O O . LEU B 1 21 ? -16.062 -6.555 0.826 1 98.38 21 LEU B O 1
ATOM 1431 N N . LYS B 1 22 ? -17.422 -6.312 -0.895 1 97.19 22 LYS B N 1
ATOM 1432 C CA . LYS B 1 22 ? -17.578 -7.758 -1.045 1 97.19 22 LYS B CA 1
ATOM 1433 C C . LYS B 1 22 ? -16.234 -8.43 -1.299 1 97.19 22 LYS B C 1
ATOM 1435 O O . LYS B 1 22 ? -15.906 -9.438 -0.669 1 97.19 22 LYS B O 1
ATOM 1440 N N . PHE B 1 23 ? -15.484 -7.863 -2.168 1 97.81 23 PHE B N 1
ATOM 1441 C CA . PHE B 1 23 ? -14.18 -8.414 -2.514 1 97.81 23 PHE B CA 1
ATOM 1442 C C . PHE B 1 23 ? -13.242 -8.383 -1.312 1 97.81 23 PHE B C 1
ATOM 1444 O O . PHE B 1 23 ? -12.664 -9.406 -0.942 1 97.81 23 PHE B O 1
ATOM 1451 N N . TYR B 1 24 ? -13.055 -7.289 -0.685 1 98.38 24 TYR B N 1
ATOM 1452 C CA . TYR B 1 24 ? -12.008 -7.109 0.32 1 98.38 24 TYR B CA 1
ATOM 1453 C C . TYR B 1 24 ? -12.398 -7.777 1.634 1 98.38 24 TYR B C 1
ATOM 1455 O O . TYR B 1 24 ? -11.531 -8.164 2.42 1 98.38 24 TYR B O 1
ATOM 1463 N N . ARG B 1 25 ? -13.734 -7.961 1.911 1 97.25 25 ARG B N 1
ATOM 1464 C CA . ARG B 1 25 ? -14.148 -8.805 3.029 1 97.25 25 ARG B CA 1
ATOM 1465 C C . ARG B 1 25 ? -13.602 -10.219 2.881 1 97.25 25 ARG B C 1
ATOM 1467 O O . ARG B 1 25 ? -13.078 -10.789 3.838 1 97.25 25 ARG B O 1
ATOM 1474 N N . ALA B 1 26 ? -13.773 -10.672 1.723 1 95.12 26 ALA B N 1
ATOM 1475 C CA . ALA B 1 26 ? -13.273 -12.016 1.444 1 95.12 26 ALA B CA 1
ATOM 1476 C C . ALA B 1 26 ? -11.75 -12.047 1.451 1 95.12 26 ALA B C 1
ATOM 1478 O O . ALA B 1 26 ? -11.141 -12.961 2.016 1 95.12 26 ALA B O 1
ATOM 1479 N N . PHE B 1 27 ? -11.148 -11.117 0.842 1 96.88 27 PHE B N 1
ATOM 1480 C CA . PHE B 1 27 ? -9.703 -11.039 0.677 1 96.88 27 PHE B CA 1
ATOM 1481 C C . PHE B 1 27 ? -9.008 -10.984 2.031 1 96.88 27 PHE B C 1
ATOM 1483 O O . PHE B 1 27 ? -8.07 -11.742 2.289 1 96.88 27 PHE B O 1
ATOM 1490 N N . PHE B 1 28 ? -9.477 -10.086 2.854 1 96.88 28 PHE B N 1
ATOM 1491 C CA . PHE B 1 28 ? -8.844 -9.891 4.152 1 96.88 28 PHE B CA 1
ATOM 1492 C C . PHE B 1 28 ? -9.375 -10.891 5.168 1 96.88 28 PHE B C 1
ATOM 1494 O O . PHE B 1 28 ? -8.727 -11.148 6.188 1 96.88 28 PHE B O 1
ATOM 1501 N N . GLY B 1 29 ? -10.57 -11.422 4.938 1 94.75 29 GLY B N 1
ATOM 1502 C CA . GLY B 1 29 ? -11.188 -12.336 5.883 1 94.75 29 GLY B CA 1
ATOM 1503 C C . GLY B 1 29 ? -11.664 -11.656 7.152 1 94.75 29 GLY B C 1
ATOM 1504 O O . GLY B 1 29 ? -11.664 -12.258 8.227 1 94.75 29 GLY B O 1
ATOM 1505 N N . GLU B 1 30 ? -11.852 -10.359 7.098 1 95.62 30 GLU B N 1
ATOM 1506 C CA . GLU B 1 30 ? -12.273 -9.539 8.227 1 95.62 30 GLU B CA 1
ATOM 1507 C C . GLU B 1 30 ? -13.336 -8.523 7.801 1 95.62 30 GLU B C 1
ATOM 1509 O O . GLU B 1 30 ? -13.469 -8.219 6.613 1 95.62 30 GLU B O 1
ATOM 1514 N N . GLU B 1 31 ? -14.07 -8.078 8.805 1 97.56 31 GLU B N 1
ATOM 1515 C CA . GLU B 1 31 ? -15.039 -7.012 8.555 1 97.56 31 GLU B CA 1
ATOM 1516 C C . GLU B 1 31 ? -14.367 -5.641 8.594 1 97.56 31 GLU B C 1
ATOM 1518 O O . GLU B 1 31 ? -13.414 -5.434 9.344 1 97.56 31 GLU B O 1
ATOM 1523 N N . PRO B 1 32 ? -14.852 -4.719 7.762 1 98.06 32 PRO B N 1
ATOM 1524 C CA . PRO B 1 32 ? -14.352 -3.346 7.871 1 98.06 32 PRO B CA 1
ATOM 1525 C C . PRO B 1 32 ? -14.625 -2.727 9.242 1 98.06 32 PRO B C 1
ATOM 1527 O O . PRO B 1 32 ? -15.617 -3.076 9.891 1 98.06 32 PRO B O 1
ATOM 1530 N N . THR B 1 33 ? -13.805 -1.809 9.641 1 96.12 33 THR B N 1
ATOM 1531 C CA . THR B 1 33 ? -13.953 -1.149 10.93 1 96.12 33 THR B CA 1
ATOM 1532 C C . THR B 1 33 ? -14.867 0.068 10.812 1 96.12 33 THR B C 1
ATOM 1534 O O . THR B 1 33 ? -15.375 0.57 11.82 1 96.12 33 THR B O 1
ATOM 1537 N N . LYS B 1 34 ? -15.023 0.58 9.602 1 95.62 34 LYS B N 1
ATOM 1538 C CA . LYS B 1 34 ? -15.891 1.722 9.32 1 95.62 34 LYS B CA 1
ATOM 1539 C C . LYS B 1 34 ? -16.469 1.635 7.914 1 95.62 34 LYS B C 1
ATOM 1541 O O . LYS B 1 34 ? -15.773 1.295 6.961 1 95.62 34 LYS B O 1
ATOM 1546 N N . VAL B 1 35 ? -17.766 1.869 7.781 1 96.81 35 VAL B N 1
ATOM 1547 C CA . VAL B 1 35 ? -18.453 1.951 6.5 1 96.81 35 VAL B CA 1
ATOM 1548 C C . VAL B 1 35 ? -19.391 3.16 6.492 1 96.81 35 VAL B C 1
ATOM 1550 O O . VAL B 1 35 ? -20.203 3.33 7.398 1 96.81 35 VAL B O 1
ATOM 1553 N N . LYS B 1 36 ? -19.125 3.971 5.574 1 95.31 36 LYS B N 1
ATOM 1554 C CA . LYS B 1 36 ? -20 5.105 5.27 1 95.31 36 LYS B CA 1
ATOM 1555 C C . LYS B 1 36 ? -20.5 5.039 3.834 1 95.31 36 LYS B C 1
ATOM 1557 O O . LYS B 1 36 ? -20.25 4.066 3.123 1 95.31 36 LYS B O 1
ATOM 1562 N N . GLU B 1 37 ? -21.281 6 3.432 1 93.75 37 GLU B N 1
ATOM 1563 C CA . GLU B 1 37 ? -21.859 5.996 2.096 1 93.75 37 GLU B CA 1
ATOM 1564 C C . GLU B 1 37 ? -20.781 6.02 1.019 1 93.75 37 GLU B C 1
ATOM 1566 O O . GLU B 1 37 ? -20.906 5.332 0.002 1 93.75 37 GLU B O 1
ATOM 1571 N N . ASN B 1 38 ? -19.688 6.77 1.2 1 95.06 38 ASN B N 1
ATOM 1572 C CA . ASN B 1 38 ? -18.672 6.965 0.175 1 95.06 38 ASN B CA 1
ATOM 1573 C C . ASN B 1 38 ? -17.281 6.574 0.68 1 95.06 38 ASN B C 1
ATOM 1575 O O . ASN B 1 38 ? -16.281 7.031 0.146 1 95.06 38 ASN B O 1
ATOM 1579 N N . TYR B 1 39 ? -17.328 5.73 1.701 1 96 39 TYR B N 1
ATOM 1580 C CA . TYR B 1 39 ? -16.047 5.453 2.357 1 96 39 TYR B CA 1
ATOM 1581 C C . TYR B 1 39 ? -16.125 4.148 3.141 1 96 39 TYR B C 1
ATOM 1583 O O . TYR B 1 39 ? -17.141 3.838 3.762 1 96 39 TYR B O 1
ATOM 1591 N N . ALA B 1 40 ? -15.047 3.391 3.207 1 97.81 40 ALA B N 1
ATOM 1592 C CA . ALA B 1 40 ? -14.883 2.254 4.109 1 97.81 40 ALA B CA 1
ATOM 1593 C C . ALA B 1 40 ? -13.406 2.008 4.422 1 97.81 40 ALA B C 1
ATOM 1595 O O . ALA B 1 40 ? -12.531 2.348 3.619 1 97.81 40 ALA B O 1
ATOM 1596 N N . LYS B 1 41 ? -13.18 1.446 5.578 1 97.56 41 LYS B N 1
ATOM 1597 C CA . LYS B 1 41 ? -11.789 1.132 5.902 1 97.56 41 LYS B CA 1
ATOM 1598 C C . LYS B 1 41 ? -11.688 -0.185 6.664 1 97.56 41 LYS B C 1
ATOM 1600 O O . LYS B 1 41 ? -12.617 -0.577 7.367 1 97.56 41 LYS B O 1
ATOM 1605 N N . PHE B 1 42 ? -10.586 -0.898 6.438 1 97.88 42 PHE B N 1
ATOM 1606 C CA . PHE B 1 42 ? -10.141 -2.061 7.195 1 97.88 42 PHE B CA 1
ATOM 1607 C C . PHE B 1 42 ? -8.906 -1.725 8.023 1 97.88 42 PHE B C 1
ATOM 1609 O O . PHE B 1 42 ? -8.008 -1.021 7.559 1 97.88 42 PHE B O 1
ATOM 1616 N N . GLU B 1 43 ? -8.875 -2.145 9.188 1 96.25 43 GLU B N 1
ATOM 1617 C CA . GLU B 1 43 ? -7.703 -2.078 10.055 1 96.25 43 GLU B CA 1
ATOM 1618 C C . GLU B 1 43 ? -7.27 -3.469 10.5 1 96.25 43 GLU B C 1
ATOM 1620 O O . GLU B 1 43 ? -7.809 -4.012 11.469 1 96.25 43 GLU B O 1
ATOM 1625 N N . LEU B 1 44 ? -6.242 -3.965 9.828 1 96.56 44 LEU B N 1
ATOM 1626 C CA . LEU B 1 44 ? -5.73 -5.293 10.141 1 96.56 44 LEU B CA 1
ATOM 1627 C C . LEU B 1 44 ? -4.629 -5.223 11.188 1 96.56 44 LEU B C 1
ATOM 1629 O O . LEU B 1 44 ? -3.896 -4.23 11.258 1 96.56 44 LEU B O 1
ATOM 1633 N N . ASN B 1 45 ? -4.52 -6.312 11.938 1 94.44 45 ASN B N 1
ATOM 1634 C CA . ASN B 1 45 ? -3.473 -6.367 12.945 1 94.44 45 ASN B CA 1
ATOM 1635 C C . ASN B 1 45 ? -2.268 -7.172 12.461 1 94.44 45 ASN B C 1
ATOM 1637 O O . ASN B 1 45 ? -1.146 -6.949 12.922 1 94.44 45 ASN B O 1
ATOM 1641 N N . ASN B 1 46 ? -2.559 -8.102 11.5 1 92.81 46 ASN B N 1
ATOM 1642 C CA . ASN B 1 46 ? -1.492 -8.961 11 1 92.81 46 ASN B CA 1
ATOM 1643 C C . ASN B 1 46 ? -1.652 -9.234 9.508 1 92.81 46 ASN B C 1
ATOM 1645 O O . ASN B 1 46 ? -2.455 -10.086 9.109 1 92.81 46 ASN B O 1
ATOM 1649 N N . PRO B 1 47 ? -0.736 -8.641 8.758 1 95.5 47 PRO B N 1
ATOM 1650 C CA . PRO B 1 47 ? 0.159 -7.543 9.125 1 95.5 47 PRO B CA 1
ATOM 1651 C C . PRO B 1 47 ? -0.593 -6.262 9.477 1 95.5 47 PRO B C 1
ATOM 1653 O O . PRO B 1 47 ? -1.761 -6.105 9.109 1 95.5 47 PRO B O 1
ATOM 1656 N N . PRO B 1 48 ? 0.017 -5.402 10.297 1 96.94 48 PRO B N 1
ATOM 1657 C CA . PRO B 1 48 ? -0.648 -4.125 10.555 1 96.94 48 PRO B CA 1
ATOM 1658 C C . PRO B 1 48 ? -0.881 -3.314 9.281 1 96.94 48 PRO B C 1
ATOM 1660 O O . PRO B 1 48 ? 0.075 -2.951 8.594 1 96.94 48 PRO B O 1
ATOM 1663 N N . LEU B 1 49 ? -2.176 -3.07 8.953 1 97.81 49 LEU B N 1
ATOM 1664 C CA . LEU B 1 49 ? -2.561 -2.412 7.711 1 97.81 49 LEU B CA 1
ATOM 1665 C C . LEU B 1 49 ? -3.842 -1.607 7.895 1 97.81 49 LEU B C 1
ATOM 1667 O O . LEU B 1 49 ? -4.828 -2.117 8.43 1 97.81 49 LEU B O 1
ATOM 1671 N N . HIS B 1 50 ? -3.729 -0.369 7.59 1 97.44 50 HIS B N 1
ATOM 1672 C CA . HIS B 1 50 ? -4.887 0.498 7.41 1 97.44 50 HIS B CA 1
ATOM 1673 C C . HIS B 1 50 ? -5.234 0.66 5.934 1 97.44 50 HIS B C 1
ATOM 1675 O O . HIS B 1 50 ? -4.535 1.366 5.203 1 97.44 50 HIS B O 1
ATOM 1681 N N . PHE B 1 51 ? -6.301 -0.02 5.441 1 98.5 51 PHE B N 1
ATOM 1682 C CA . PHE B 1 51 ? -6.715 0.004 4.043 1 98.5 51 PHE B CA 1
ATOM 1683 C C . PHE B 1 51 ? -8.047 0.732 3.885 1 98.5 51 PHE B C 1
ATOM 1685 O O . PHE B 1 51 ? -9.062 0.316 4.449 1 98.5 51 PHE B O 1
ATOM 1692 N N . SER B 1 52 ? -8.023 1.826 3.127 1 98 52 SER B N 1
ATOM 1693 C CA . SER B 1 52 ? -9.258 2.59 2.984 1 98 52 SER B CA 1
ATOM 1694 C C . SER B 1 52 ? -9.672 2.705 1.521 1 98 52 SER B C 1
ATOM 1696 O O . SER B 1 52 ? -8.828 2.662 0.626 1 98 52 SER B O 1
ATOM 1698 N N . MET B 1 53 ? -10.938 2.811 1.324 1 97.75 53 MET B N 1
ATOM 1699 C CA . MET B 1 53 ? -11.562 2.975 0.014 1 97.75 53 MET B CA 1
ATOM 1700 C C . MET B 1 53 ? -12.445 4.219 -0.019 1 97.75 53 MET B C 1
ATOM 1702 O O . MET B 1 53 ? -13.289 4.41 0.861 1 97.75 53 MET B O 1
ATOM 1706 N N . ASN B 1 54 ? -12.211 5.031 -0.978 1 96.19 54 ASN B N 1
ATOM 1707 C CA . ASN B 1 54 ? -12.977 6.254 -1.178 1 96.19 54 ASN B CA 1
ATOM 1708 C C . ASN B 1 54 ? -13.742 6.23 -2.5 1 96.19 54 ASN B C 1
ATOM 1710 O O . ASN B 1 54 ? -13.148 6.012 -3.559 1 96.19 54 ASN B O 1
ATOM 1714 N N . VAL B 1 55 ? -15.047 6.449 -2.43 1 95.69 55 VAL B N 1
ATOM 1715 C CA . VAL B 1 55 ? -15.812 6.555 -3.67 1 95.69 55 VAL B CA 1
ATOM 1716 C C . VAL B 1 55 ? -15.508 7.887 -4.352 1 95.69 55 VAL B C 1
ATOM 1718 O O . VAL B 1 55 ? -16.031 8.93 -3.953 1 95.69 55 VAL B O 1
ATOM 1721 N N . ARG B 1 56 ? -14.688 7.801 -5.301 1 93 56 ARG B N 1
ATOM 1722 C CA . ARG B 1 56 ? -14.25 8.945 -6.094 1 93 56 ARG B CA 1
ATOM 1723 C C . ARG B 1 56 ? -13.938 8.531 -7.531 1 93 56 ARG B C 1
ATOM 1725 O O . ARG B 1 56 ? -13.398 7.449 -7.766 1 93 56 ARG B O 1
ATOM 1732 N N . PRO B 1 57 ? -14.375 9.484 -8.375 1 89.44 57 PRO B N 1
ATOM 1733 C CA . PRO B 1 57 ? -13.953 9.18 -9.75 1 89.44 57 PRO B CA 1
ATOM 1734 C C . PRO B 1 57 ? -12.438 9.195 -9.922 1 89.44 57 PRO B C 1
ATOM 1736 O O . PRO B 1 57 ? -11.742 9.93 -9.211 1 89.44 57 PRO B O 1
ATOM 1739 N N . TYR B 1 58 ? -11.977 8.305 -10.648 1 84.81 58 TYR B N 1
ATOM 1740 C CA . TYR B 1 58 ? -10.562 8.328 -11.023 1 84.81 58 TYR B CA 1
ATOM 1741 C C . TYR B 1 58 ? -10.391 7.977 -12.5 1 84.81 58 TYR B C 1
ATOM 1743 O O . TYR B 1 58 ? -11.219 7.27 -13.078 1 84.81 58 TYR B O 1
ATOM 1751 N N . ASP B 1 59 ? -9.523 8.711 -13.078 1 75.62 59 ASP B N 1
ATOM 1752 C CA . ASP B 1 59 ? -9.258 8.508 -14.5 1 75.62 59 ASP B CA 1
ATOM 1753 C C . ASP B 1 59 ? -8.07 7.57 -14.703 1 75.62 59 ASP B C 1
ATOM 1755 O O . ASP B 1 59 ? -7.895 6.605 -13.961 1 75.62 59 ASP B O 1
ATOM 1759 N N . ASN B 1 60 ? -7.223 7.945 -15.625 1 70.56 60 ASN B N 1
ATOM 1760 C CA . ASN B 1 60 ? -6.176 7.062 -16.141 1 70.56 60 ASN B CA 1
ATOM 1761 C C . ASN B 1 60 ? -4.992 6.984 -15.172 1 70.56 60 ASN B C 1
ATOM 1763 O O . ASN B 1 60 ? -4.031 6.254 -15.422 1 70.56 60 ASN B O 1
ATOM 1767 N N . LYS B 1 61 ? -5.223 7.598 -13.984 1 71.44 61 LYS B N 1
ATOM 1768 C CA . LYS B 1 61 ? -4.051 7.625 -13.109 1 71.44 61 LYS B CA 1
ATOM 1769 C C . LYS B 1 61 ? -4.047 6.438 -12.156 1 71.44 61 LYS B C 1
ATOM 1771 O O . LYS B 1 61 ? -3.109 6.266 -11.367 1 71.44 61 LYS B O 1
ATOM 1776 N N . GLY B 1 62 ? -5.016 5.629 -12.352 1 80.69 62 GLY B N 1
ATOM 1777 C CA . GLY B 1 62 ? -5.086 4.449 -11.5 1 80.69 62 GLY B CA 1
ATOM 1778 C C . GLY B 1 62 ? -5.895 4.672 -10.234 1 80.69 62 GLY B C 1
ATOM 1779 O O . GLY B 1 62 ? -6.223 5.812 -9.891 1 80.69 62 GLY B O 1
ATOM 1780 N N . ALA B 1 63 ? -6.129 3.686 -9.516 1 90.25 63 ALA B N 1
ATOM 1781 C CA . ALA B 1 63 ? -7.051 3.717 -8.383 1 90.25 63 ALA B CA 1
ATOM 1782 C C . ALA B 1 63 ? -6.336 4.137 -7.102 1 90.25 63 ALA B C 1
ATOM 1784 O O . ALA B 1 63 ? -6.98 4.453 -6.098 1 90.25 63 ALA B O 1
ATOM 1785 N N . LEU B 1 64 ? -4.977 4.121 -7.117 1 94.5 64 LEU B N 1
ATOM 1786 C CA . LEU B 1 64 ? -4.254 4.496 -5.906 1 94.5 64 LEU B CA 1
ATOM 1787 C C . LEU B 1 64 ? -4.461 5.969 -5.578 1 94.5 64 LEU B C 1
ATOM 1789 O O . LEU B 1 64 ? -4.219 6.836 -6.422 1 94.5 64 LEU B O 1
ATOM 1793 N N . ASN B 1 65 ? -4.98 6.199 -4.422 1 94.81 65 ASN B N 1
ATOM 1794 C CA . ASN B 1 65 ? -5.148 7.57 -3.955 1 94.81 65 ASN B CA 1
ATOM 1795 C C . ASN B 1 65 ? -3.9 8.07 -3.234 1 94.81 65 ASN B C 1
ATOM 1797 O O . ASN B 1 65 ? -3.326 9.094 -3.613 1 94.81 65 ASN B O 1
ATOM 1801 N N . HIS B 1 66 ? -3.492 7.348 -2.203 1 96.69 66 HIS B N 1
ATOM 1802 C CA . HIS B 1 66 ? -2.246 7.672 -1.519 1 96.69 66 HIS B CA 1
ATOM 1803 C C . HIS B 1 66 ? -1.78 6.512 -0.645 1 96.69 66 HIS B C 1
ATOM 1805 O O . HIS B 1 66 ? -2.535 5.566 -0.406 1 96.69 66 HIS B O 1
ATOM 1811 N N . LEU B 1 67 ? -0.5 6.562 -0.257 1 98.31 67 LEU B N 1
ATOM 1812 C CA . LEU B 1 67 ? 0.121 5.664 0.712 1 98.31 67 LEU B CA 1
ATOM 1813 C C . LEU B 1 67 ? 0.437 6.402 2.01 1 98.31 67 LEU B C 1
ATOM 1815 O O . LEU B 1 67 ? 0.344 7.629 2.068 1 98.31 67 LEU B O 1
ATOM 1819 N N . GLY B 1 68 ? 0.768 5.586 3.049 1 97.94 68 GLY B N 1
ATOM 1820 C CA . GLY B 1 68 ? 1.147 6.297 4.258 1 97.94 68 GLY B CA 1
ATOM 1821 C C . GLY B 1 68 ? 1.492 5.371 5.41 1 97.94 68 GLY B C 1
ATOM 1822 O O . GLY B 1 68 ? 1.544 4.152 5.242 1 97.94 68 GLY B O 1
ATOM 1823 N N . PHE B 1 69 ? 1.772 6 6.543 1 98.06 69 PHE B N 1
ATOM 1824 C CA . PHE B 1 69 ? 1.953 5.332 7.824 1 98.06 69 PHE B CA 1
ATOM 1825 C C . PHE B 1 69 ? 1.053 5.949 8.891 1 98.06 69 PHE B C 1
ATOM 1827 O O . PHE B 1 69 ? 1.037 7.168 9.062 1 98.06 69 PHE B O 1
ATOM 1834 N N . GLN B 1 70 ? 0.318 5.102 9.484 1 97 70 GLN B N 1
ATOM 1835 C CA . GLN B 1 70 ? -0.377 5.488 10.703 1 97 70 GLN B CA 1
ATOM 1836 C C . GLN B 1 70 ? 0.514 5.301 11.93 1 97 70 GLN B C 1
ATOM 1838 O O . GLN B 1 70 ? 1.048 4.211 12.156 1 97 70 GLN B O 1
ATOM 1843 N N . VAL B 1 71 ? 0.649 6.379 12.664 1 96.69 71 VAL B N 1
ATOM 1844 C CA . VAL B 1 71 ? 1.557 6.312 13.805 1 96.69 71 VAL B CA 1
ATOM 1845 C C . VAL B 1 71 ? 0.775 6.527 15.102 1 96.69 71 VAL B C 1
ATOM 1847 O O . VAL B 1 71 ? -0.421 6.824 15.07 1 96.69 71 VAL B O 1
ATOM 1850 N N . ALA B 1 72 ? 1.43 6.402 16.234 1 94.5 72 ALA B N 1
ATOM 1851 C CA . ALA B 1 72 ? 0.761 6.207 17.516 1 94.5 72 ALA B CA 1
ATOM 1852 C C . ALA B 1 72 ? 0.348 7.547 18.125 1 94.5 72 ALA B C 1
ATOM 1854 O O . ALA B 1 72 ? -0.571 7.602 18.953 1 94.5 72 ALA B O 1
ATOM 1855 N N . ASN B 1 73 ? 1.09 8.609 17.766 1 94.38 73 ASN B N 1
ATOM 1856 C CA . ASN B 1 73 ? 0.843 9.898 18.406 1 94.38 73 ASN B CA 1
ATOM 1857 C C . ASN B 1 73 ? 1.44 11.047 17.594 1 94.38 73 ASN B C 1
ATOM 1859 O O . ASN B 1 73 ? 2.117 10.82 16.594 1 94.38 73 ASN B O 1
ATOM 1863 N N . THR B 1 74 ? 1.179 12.18 18.109 1 95.19 74 THR B N 1
ATOM 1864 C CA . THR B 1 74 ? 1.646 13.383 17.438 1 95.19 74 THR B CA 1
ATOM 1865 C C . THR B 1 74 ? 3.172 13.453 17.438 1 95.19 74 THR B C 1
ATOM 1867 O O . THR B 1 74 ? 3.785 13.898 16.469 1 95.19 74 THR B O 1
ATOM 1870 N N . GLU B 1 75 ? 3.793 13.047 18.516 1 96.31 75 GLU B N 1
ATOM 1871 C CA . GLU B 1 75 ? 5.25 13.07 18.609 1 96.31 75 GLU B CA 1
ATOM 1872 C C . GLU B 1 75 ? 5.887 12.242 17.484 1 96.31 75 GLU B C 1
ATOM 1874 O O . GLU B 1 75 ? 6.926 12.617 16.953 1 96.31 75 GLU B O 1
ATOM 1879 N N . ALA B 1 76 ? 5.273 11.141 17.172 1 95.69 76 ALA B N 1
ATOM 1880 C CA . ALA B 1 76 ? 5.777 10.297 16.094 1 95.69 76 ALA B CA 1
ATOM 1881 C C . ALA B 1 76 ? 5.645 10.984 14.742 1 95.69 76 ALA B C 1
ATOM 1883 O O . ALA B 1 76 ? 6.52 10.852 13.883 1 95.69 76 ALA B O 1
ATOM 1884 N N . VAL B 1 77 ? 4.559 11.688 14.516 1 96.62 77 VAL B N 1
ATOM 1885 C CA . VAL B 1 77 ? 4.383 12.469 13.297 1 96.62 77 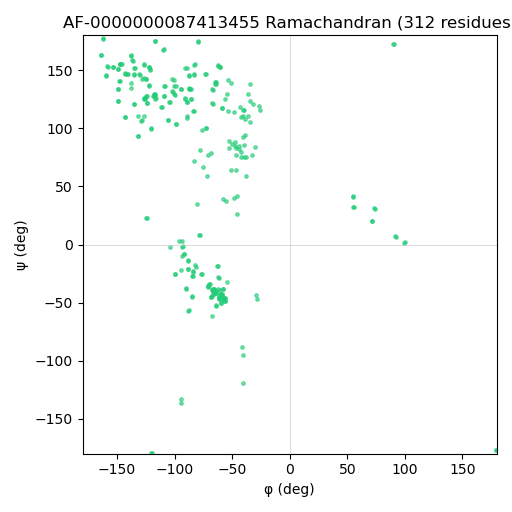VAL B CA 1
ATOM 1886 C C . VAL B 1 77 ? 5.512 13.484 13.172 1 96.62 77 VAL B C 1
ATOM 1888 O O . VAL B 1 77 ? 6.148 13.586 12.117 1 96.62 77 VAL B O 1
ATOM 1891 N N . LEU B 1 78 ? 5.789 14.164 14.25 1 96.12 78 LEU B N 1
ATOM 1892 C CA . LEU B 1 78 ? 6.785 15.234 14.258 1 96.12 78 LEU B CA 1
ATOM 1893 C C . LEU B 1 78 ? 8.195 14.664 14.094 1 96.12 78 LEU B C 1
ATOM 1895 O O . LEU B 1 78 ? 9.055 15.297 13.477 1 96.12 78 LEU B O 1
ATOM 1899 N N . ALA B 1 79 ? 8.406 13.555 14.602 1 95.5 79 ALA B N 1
ATOM 1900 C CA . ALA B 1 79 ? 9.703 12.906 14.438 1 95.5 79 ALA B CA 1
ATOM 1901 C C . ALA B 1 79 ? 9.969 12.57 12.969 1 95.5 79 ALA B C 1
ATOM 1903 O O . ALA B 1 79 ? 11.086 12.758 12.477 1 95.5 79 ALA B O 1
ATOM 1904 N N . MET B 1 80 ? 8.961 12.102 12.336 1 94.88 80 MET B N 1
ATOM 1905 C CA . MET B 1 80 ? 9.109 11.805 10.914 1 94.88 80 MET B CA 1
ATOM 1906 C C . MET B 1 80 ? 9.312 13.086 10.109 1 94.88 80 MET B C 1
ATOM 1908 O O . MET B 1 80 ? 10.125 13.117 9.18 1 94.88 80 MET B O 1
ATOM 1912 N N . LYS B 1 81 ? 8.617 14.039 10.492 1 95.88 81 LYS B N 1
ATOM 1913 C CA . LYS B 1 81 ? 8.789 15.336 9.844 1 95.88 81 LYS B CA 1
ATOM 1914 C C . LYS B 1 81 ? 10.242 15.797 9.93 1 95.88 81 LYS B C 1
ATOM 1916 O O . LYS B 1 81 ? 10.82 16.219 8.922 1 95.88 81 LYS B O 1
ATOM 1921 N N . GLN B 1 82 ? 10.758 15.711 11.078 1 96.25 82 GLN B N 1
ATOM 1922 C CA . GLN B 1 82 ? 12.141 16.125 11.289 1 96.25 82 GLN B CA 1
ATOM 1923 C C . GLN B 1 82 ? 13.094 15.305 10.43 1 96.25 82 GLN B C 1
ATOM 1925 O O . GLN B 1 82 ? 14.023 15.852 9.828 1 96.25 82 GLN B O 1
ATOM 1930 N N . ARG B 1 83 ? 12.859 14.016 10.367 1 93.88 83 ARG B N 1
ATOM 1931 C CA . ARG B 1 83 ? 13.695 13.164 9.531 1 93.88 83 ARG B CA 1
ATOM 1932 C C . ARG B 1 83 ? 13.633 13.594 8.07 1 93.88 83 ARG B C 1
ATOM 1934 O O . ARG B 1 83 ? 14.656 13.633 7.383 1 93.88 83 ARG B O 1
ATOM 1941 N N . PHE B 1 84 ? 12.406 13.883 7.625 1 95.62 84 PHE B N 1
ATOM 1942 C CA . PHE B 1 84 ? 12.219 14.336 6.254 1 95.62 84 PHE B CA 1
ATOM 1943 C C . PHE B 1 84 ? 12.984 15.633 6.004 1 95.62 84 PHE B C 1
ATOM 1945 O O . PHE B 1 84 ? 13.734 15.742 5.035 1 95.62 84 PHE B O 1
ATOM 1952 N N . GLN B 1 85 ? 12.859 16.547 6.875 1 95.94 85 GLN B N 1
ATOM 1953 C CA . GLN B 1 85 ? 13.5 17.844 6.723 1 95.94 85 GLN B CA 1
ATOM 1954 C C . GLN B 1 85 ? 15.023 17.719 6.742 1 95.94 85 GLN B C 1
ATOM 1956 O O . GLN B 1 85 ? 15.711 18.359 5.953 1 95.94 85 GLN B O 1
ATOM 1961 N N . ASP B 1 86 ? 15.523 16.875 7.605 1 95.62 86 ASP B N 1
ATOM 1962 C CA . ASP B 1 86 ? 16.969 16.641 7.684 1 95.62 86 ASP B CA 1
ATOM 1963 C C . ASP B 1 86 ? 17.5 16.062 6.371 1 95.62 86 ASP B C 1
ATOM 1965 O O . ASP B 1 86 ? 18.672 16.266 6.035 1 95.62 86 ASP B O 1
ATOM 1969 N N . ALA B 1 87 ? 16.625 15.398 5.727 1 93.94 87 ALA B N 1
ATOM 1970 C CA . ALA B 1 87 ? 17.016 14.766 4.473 1 93.94 87 ALA B CA 1
ATOM 1971 C C . ALA B 1 87 ? 16.719 15.672 3.283 1 93.94 87 ALA B C 1
ATOM 1973 O O . ALA B 1 87 ? 16.891 15.273 2.129 1 93.94 87 ALA B O 1
ATOM 1974 N N . GLY B 1 88 ? 16.141 16.828 3.537 1 94.69 88 GLY B N 1
ATOM 1975 C CA . GLY B 1 88 ? 15.859 17.797 2.48 1 94.69 88 GLY B CA 1
ATOM 1976 C C . GLY B 1 88 ? 14.484 17.625 1.872 1 94.69 88 GLY B C 1
ATOM 1977 O O . GLY B 1 88 ? 14.18 18.219 0.834 1 94.69 88 GLY B O 1
ATOM 1978 N N . ILE B 1 89 ? 13.664 16.781 2.416 1 93.69 89 ILE B N 1
ATOM 1979 C CA . ILE B 1 89 ? 12.273 16.625 1.998 1 93.69 89 ILE B CA 1
ATOM 1980 C C . ILE B 1 89 ? 11.391 17.609 2.76 1 93.69 89 ILE B C 1
ATOM 1982 O O . ILE B 1 89 ? 11.5 17.734 3.98 1 93.69 89 ILE B O 1
ATOM 1986 N N . VAL B 1 90 ? 10.508 18.281 2.059 1 92.62 90 VAL B N 1
ATOM 1987 C CA . VAL B 1 90 ? 9.672 19.312 2.68 1 92.62 90 VAL B CA 1
ATOM 1988 C C . VAL B 1 90 ? 8.25 18.797 2.846 1 92.62 90 VAL B C 1
ATOM 1990 O O . VAL B 1 90 ? 7.488 18.719 1.876 1 92.62 90 VAL B O 1
ATOM 1993 N N . PRO B 1 91 ? 7.879 18.516 3.996 1 96.19 91 PRO B N 1
ATOM 1994 C CA . PRO B 1 91 ? 6.512 18.047 4.23 1 96.19 91 PRO B CA 1
ATOM 1995 C C . PRO B 1 91 ? 5.504 19.188 4.324 1 96.19 91 PRO B C 1
ATOM 1997 O O . PRO B 1 91 ? 5.879 20.312 4.645 1 96.19 91 PRO B O 1
ATOM 2000 N N . VAL B 1 92 ? 4.277 18.875 4.027 1 94.44 92 VAL B N 1
ATOM 2001 C CA . VAL B 1 92 ? 3.145 19.766 4.246 1 94.44 92 VAL B CA 1
ATOM 2002 C C . VAL B 1 92 ? 2.385 19.344 5.496 1 94.44 92 VAL B C 1
ATOM 2004 O O . VAL B 1 92 ? 1.984 18.188 5.621 1 94.44 92 VAL B O 1
ATOM 2007 N N . ASP B 1 93 ? 2.107 20.312 6.336 1 92.19 93 ASP B N 1
ATOM 2008 C CA . ASP B 1 93 ? 1.467 20 7.613 1 92.19 93 ASP B CA 1
ATOM 2009 C C . ASP B 1 93 ? -0.048 20.156 7.516 1 92.19 93 ASP B C 1
ATOM 2011 O O . ASP B 1 93 ? -0.54 21.125 6.941 1 92.19 93 ASP B O 1
ATOM 2015 N N . GLU B 1 94 ? -0.715 19.234 7.996 1 89.19 94 GLU B N 1
ATOM 2016 C CA . GLU B 1 94 ? -2.146 19.312 8.273 1 89.19 94 GLU B CA 1
ATOM 2017 C C . GLU B 1 94 ? -2.457 18.812 9.688 1 89.19 94 GLU B C 1
ATOM 2019 O O . GLU B 1 94 ? -2.762 17.641 9.883 1 89.19 94 GLU B O 1
ATOM 2024 N N . MET B 1 95 ? -2.475 19.859 10.625 1 87.75 95 MET B N 1
ATOM 2025 C CA . MET B 1 95 ? -2.643 19.5 12.031 1 87.75 95 MET B CA 1
ATOM 2026 C C . MET B 1 95 ? -4.078 19.75 12.492 1 87.75 95 MET B C 1
ATOM 2028 O O . MET B 1 95 ? -4.711 20.719 12.07 1 87.75 95 MET B O 1
ATOM 2032 N N . ASN B 1 96 ? -4.52 18.859 13.305 1 88.81 96 ASN B N 1
ATOM 2033 C CA . ASN B 1 96 ? -5.867 18.938 13.859 1 88.81 96 ASN B CA 1
ATOM 2034 C C . ASN B 1 96 ? -6.918 19.047 12.758 1 88.81 96 ASN B C 1
ATOM 2036 O O . ASN B 1 96 ? -7.852 19.844 12.875 1 88.81 96 ASN B O 1
ATOM 2040 N N . THR B 1 97 ? -6.699 18.297 11.758 1 85.81 97 THR B N 1
ATOM 2041 C CA . THR B 1 97 ? -7.59 18.344 10.609 1 85.81 97 THR B CA 1
ATOM 2042 C C . THR B 1 97 ? -8.602 17.203 10.648 1 85.81 97 THR B C 1
ATOM 2044 O O . THR B 1 97 ? -8.25 16.078 10.969 1 85.81 97 THR B O 1
ATOM 2047 N N . THR B 1 98 ? -9.828 17.516 10.359 1 82.06 98 THR B N 1
ATOM 2048 C CA . THR B 1 98 ? -10.859 16.484 10.266 1 82.06 98 THR B CA 1
ATOM 2049 C C . THR B 1 98 ? -10.945 15.93 8.852 1 82.06 98 THR B C 1
ATOM 2051 O O . THR B 1 98 ? -11.234 16.672 7.906 1 82.06 98 THR B O 1
ATOM 2054 N N . CYS B 1 99 ? -10.547 14.727 8.656 1 80.56 99 CYS B N 1
ATOM 2055 C CA . CYS B 1 99 ? -10.641 14.016 7.391 1 80.56 99 CYS B CA 1
ATOM 2056 C C . CYS B 1 99 ? -11 12.547 7.617 1 80.56 99 CYS B C 1
ATOM 2058 O O . CYS B 1 99 ? -10.555 11.938 8.586 1 80.56 99 CYS B O 1
ATOM 2060 N N . CYS B 1 100 ? -11.797 12.047 6.582 1 79.44 100 CYS B N 1
ATOM 2061 C CA . CYS B 1 100 ? -12.141 10.625 6.566 1 79.44 100 CYS B CA 1
ATOM 2062 C C . CYS B 1 100 ? -12.805 10.211 7.875 1 79.44 100 CYS B C 1
ATOM 2064 O O . CYS B 1 100 ? -12.43 9.195 8.469 1 79.44 100 CYS B O 1
ATOM 2066 N N . TYR B 1 101 ? -13.547 11.211 8.438 1 81.06 101 TYR B N 1
ATOM 2067 C CA . TYR B 1 101 ? -14.391 10.984 9.602 1 81.06 101 TYR B CA 1
ATOM 2068 C C . TYR B 1 101 ? -13.555 10.836 10.867 1 81.06 101 TYR B C 1
ATOM 2070 O O . TYR B 1 101 ? -13.883 10.055 11.75 1 81.06 101 TYR B O 1
ATOM 2078 N N . ALA B 1 102 ? -12.422 11.516 10.883 1 84.75 102 ALA B N 1
ATOM 2079 C CA . ALA B 1 102 ? -11.539 11.531 12.055 1 84.75 102 ALA B CA 1
ATOM 2080 C C . ALA B 1 102 ? -10.789 12.859 12.156 1 84.75 102 ALA B C 1
ATOM 2082 O O . ALA B 1 102 ? -10.57 13.531 11.148 1 84.75 102 ALA B O 1
ATOM 2083 N N . VAL B 1 103 ? -10.477 13.203 13.383 1 88.75 103 VAL B N 1
ATOM 2084 C CA . VAL B 1 103 ? -9.539 14.297 13.625 1 88.75 103 VAL B CA 1
ATOM 2085 C C . VAL B 1 103 ? -8.109 13.75 13.68 1 88.75 103 VAL B C 1
ATOM 2087 O O . VAL B 1 103 ? -7.82 12.828 14.445 1 88.75 103 VAL B O 1
ATOM 2090 N N . GLN B 1 104 ? -7.312 14.32 12.789 1 91.5 104 GLN B N 1
ATOM 2091 C CA . GLN B 1 104 ? -5.984 13.734 12.664 1 91.5 104 GLN B CA 1
ATOM 2092 C C . GLN B 1 104 ? -4.906 14.812 12.609 1 91.5 104 GLN B C 1
ATOM 2094 O O . GLN B 1 104 ? -5.184 15.953 12.234 1 91.5 104 GLN B O 1
ATOM 2099 N N . ASP B 1 105 ? -3.756 14.539 13.148 1 94.56 105 ASP B N 1
ATOM 2100 C CA . ASP B 1 105 ? -2.514 15.219 12.805 1 94.56 105 ASP B CA 1
ATOM 2101 C C . ASP B 1 105 ? -1.788 14.5 11.672 1 94.56 105 ASP B C 1
ATOM 2103 O O . ASP B 1 105 ? -1.556 13.289 11.742 1 94.56 105 ASP B O 1
ATOM 2107 N N . LYS B 1 106 ? -1.512 15.289 10.625 1 94.5 106 LYS B N 1
ATOM 2108 C CA . LYS B 1 106 ? -0.861 14.578 9.523 1 94.5 106 LYS B CA 1
ATOM 2109 C C . LYS B 1 106 ? 0.134 15.484 8.805 1 94.5 106 LYS B C 1
ATOM 2111 O O . LYS B 1 106 ? 0.033 16.719 8.875 1 94.5 106 LYS B O 1
ATOM 2116 N N . ILE B 1 107 ? 1.078 14.867 8.188 1 96.75 107 ILE B N 1
ATOM 2117 C CA . ILE B 1 107 ? 1.967 15.523 7.23 1 96.75 107 ILE B CA 1
ATOM 2118 C C . ILE B 1 107 ? 1.963 14.75 5.914 1 96.75 107 ILE B C 1
ATOM 2120 O O . ILE B 1 107 ? 1.688 13.547 5.891 1 96.75 107 ILE B O 1
ATOM 2124 N N . TRP B 1 108 ? 2.266 15.445 4.863 1 97.44 108 TRP B N 1
ATOM 2125 C CA . TRP B 1 108 ? 2.285 14.875 3.52 1 97.44 108 TRP B CA 1
ATOM 2126 C C . TRP B 1 108 ? 3.639 15.094 2.855 1 97.44 108 TRP B C 1
ATOM 2128 O O . TRP B 1 108 ? 4.242 16.156 2.994 1 97.44 108 TRP B O 1
ATOM 2138 N N . VAL B 1 109 ? 4.066 14.156 2.137 1 97.5 109 VAL B N 1
ATOM 2139 C CA . VAL B 1 109 ? 5.188 14.289 1.213 1 97.5 109 VAL B CA 1
ATOM 2140 C C . VAL B 1 109 ? 4.867 13.57 -0.095 1 97.5 109 VAL B C 1
ATOM 2142 O O . VAL B 1 109 ? 3.936 12.766 -0.155 1 97.5 109 VAL B O 1
ATOM 2145 N N . HIS B 1 110 ? 5.578 13.867 -1.111 1 97 110 HIS B N 1
ATOM 2146 C CA . HIS B 1 110 ? 5.449 13.195 -2.402 1 97 110 HIS B CA 1
ATOM 2147 C C . HIS B 1 110 ? 6.77 12.57 -2.836 1 97 110 HIS B C 1
ATOM 2149 O O . HIS B 1 110 ? 7.828 13.195 -2.703 1 97 110 HIS B O 1
ATOM 2155 N N . ASP B 1 111 ? 6.66 11.391 -3.33 1 97.19 111 ASP B N 1
ATOM 2156 C CA . ASP B 1 111 ? 7.883 10.773 -3.84 1 97.19 111 ASP B CA 1
ATOM 2157 C C . ASP B 1 111 ? 8.219 11.297 -5.234 1 97.19 111 ASP B C 1
ATOM 2159 O O . ASP B 1 111 ? 7.465 12.086 -5.805 1 97.19 111 ASP B O 1
ATOM 2163 N N . PRO B 1 112 ? 9.359 10.914 -5.785 1 96.38 112 PRO B N 1
ATOM 2164 C CA . PRO B 1 112 ? 9.789 11.461 -7.074 1 96.38 112 PRO B CA 1
ATOM 2165 C C . PRO B 1 112 ? 8.828 11.125 -8.211 1 96.38 112 PRO B C 1
ATOM 2167 O O . PRO B 1 112 ? 8.852 11.773 -9.258 1 96.38 112 PRO B O 1
ATOM 2170 N N . GLU B 1 113 ? 7.941 10.102 -8.07 1 95 113 GLU B N 1
ATOM 2171 C CA . GLU B 1 113 ? 6.988 9.711 -9.102 1 95 113 GLU B CA 1
ATOM 2172 C C . GLU B 1 113 ? 5.652 10.422 -8.922 1 95 113 GLU B C 1
ATOM 2174 O O . GLU B 1 113 ? 4.73 10.234 -9.711 1 95 113 GLU B O 1
ATOM 2179 N N . GLY B 1 114 ? 5.547 11.109 -7.812 1 93.44 114 GLY B N 1
ATOM 2180 C CA . GLY B 1 114 ? 4.328 11.859 -7.574 1 93.44 114 GLY B CA 1
ATOM 2181 C C . GLY B 1 114 ? 3.359 11.156 -6.645 1 93.44 114 GLY B C 1
ATOM 2182 O O . GLY B 1 114 ? 2.266 11.656 -6.383 1 93.44 114 GLY B O 1
ATOM 2183 N N . ASN B 1 115 ? 3.711 10.008 -6.137 1 94.88 115 ASN B N 1
ATOM 2184 C CA . ASN B 1 115 ? 2.855 9.352 -5.156 1 94.88 115 ASN B CA 1
ATOM 2185 C C . ASN B 1 115 ? 2.805 10.125 -3.844 1 94.88 115 ASN B C 1
ATOM 2187 O O . ASN B 1 115 ? 3.842 10.531 -3.318 1 94.88 115 ASN B O 1
ATOM 2191 N N . ALA B 1 116 ? 1.644 10.281 -3.355 1 96.25 116 ALA B N 1
ATOM 2192 C CA . ALA B 1 116 ? 1.464 10.969 -2.076 1 96.25 116 ALA B CA 1
ATOM 2193 C C . ALA B 1 116 ? 1.609 9.992 -0.91 1 96.25 116 ALA B C 1
ATOM 2195 O O . ALA B 1 116 ? 1.069 8.883 -0.947 1 96.25 116 ALA B O 1
ATOM 2196 N N . TRP B 1 117 ? 2.369 10.422 0.079 1 98.12 117 TRP B N 1
ATOM 2197 C CA . TRP B 1 117 ? 2.518 9.703 1.34 1 98.12 117 TRP B CA 1
ATOM 2198 C C . TRP B 1 117 ? 2.006 10.539 2.508 1 98.12 117 TRP B C 1
ATOM 2200 O O . TRP B 1 117 ? 2.414 11.688 2.68 1 98.12 117 TRP B O 1
ATOM 2210 N N . GLU B 1 118 ? 1.189 9.914 3.25 1 97.5 118 GLU B N 1
ATOM 2211 C CA . GLU B 1 118 ? 0.644 10.539 4.449 1 97.5 118 GLU B CA 1
ATOM 2212 C C . GLU B 1 118 ? 1.209 9.898 5.715 1 97.5 118 GLU B C 1
ATOM 2214 O O . GLU B 1 118 ? 1.192 8.672 5.855 1 97.5 118 GLU B O 1
ATOM 2219 N N . ILE B 1 119 ? 1.753 10.695 6.633 1 97.75 119 ILE B N 1
ATOM 2220 C CA . ILE B 1 119 ? 2.021 10.258 8 1 97.75 119 ILE B CA 1
ATOM 2221 C C . ILE B 1 119 ? 0.982 10.852 8.945 1 97.75 119 ILE B C 1
ATOM 2223 O O . ILE B 1 119 ? 0.855 12.078 9.047 1 97.75 119 ILE B O 1
ATOM 2227 N N . PHE B 1 120 ? 0.28 9.898 9.68 1 96.69 120 PHE B N 1
ATOM 2228 C CA . PHE B 1 120 ? -0.832 10.508 10.406 1 96.69 120 PHE B CA 1
ATOM 2229 C C . PHE B 1 120 ? -1.079 9.789 11.727 1 96.69 120 PHE B C 1
ATOM 2231 O O . PHE B 1 120 ? -0.737 8.609 11.867 1 96.69 120 PHE B O 1
ATOM 2238 N N . TYR B 1 121 ? -1.658 10.523 12.625 1 96.38 121 TYR B N 1
ATOM 2239 C CA . TYR B 1 121 ? -2.148 10.07 13.922 1 96.38 121 TYR B CA 1
ATOM 2240 C C . TYR B 1 121 ? -3.631 10.391 14.086 1 96.38 121 TYR B C 1
ATOM 2242 O O . TYR B 1 121 ? -4.043 11.547 13.938 1 96.38 121 TYR B O 1
ATOM 2250 N N . THR B 1 122 ? -4.418 9.367 14.32 1 92.25 122 THR B N 1
ATOM 2251 C CA . THR B 1 122 ? -5.844 9.562 14.547 1 92.25 122 THR B CA 1
ATOM 2252 C C . THR B 1 122 ? -6.117 9.914 16.016 1 92.25 122 THR B C 1
ATOM 2254 O O . THR B 1 122 ? -5.938 9.078 16.906 1 92.25 122 THR B O 1
ATOM 2257 N N . LYS B 1 123 ? -6.59 11.094 16.219 1 90.56 123 LYS B N 1
ATOM 2258 C CA . LYS B 1 123 ? -6.824 11.594 17.562 1 90.56 123 LYS B CA 1
ATOM 2259 C C . LYS B 1 123 ? -8.188 11.148 18.094 1 90.56 123 LYS B C 1
ATOM 2261 O O . LYS B 1 123 ? -8.312 10.766 19.25 1 90.56 123 LYS B O 1
ATOM 2266 N N . GLU B 1 124 ? -9.125 11.273 17.297 1 87.5 124 GLU B N 1
ATOM 2267 C CA . GLU B 1 124 ? -10.5 10.922 17.656 1 87.5 124 GLU B CA 1
ATOM 2268 C C . GLU B 1 124 ? -11.344 10.641 16.422 1 87.5 124 GLU B C 1
ATOM 2270 O O . GLU B 1 124 ? -11.039 11.133 15.328 1 87.5 124 GLU B O 1
ATOM 2275 N N . ASP B 1 125 ? -12.344 9.812 16.656 1 82.31 125 ASP B N 1
ATOM 2276 C CA . ASP B 1 125 ? -13.305 9.594 15.586 1 82.31 125 ASP B CA 1
ATOM 2277 C C . ASP B 1 125 ? -14.203 10.812 15.391 1 82.31 125 ASP B C 1
ATOM 2279 O O . ASP B 1 125 ? -14.414 11.586 16.312 1 82.31 125 ASP B O 1
ATOM 2283 N N . SER B 1 126 ? -14.578 11.023 14.133 1 78.75 126 SER B N 1
ATOM 2284 C CA . SER B 1 126 ? -15.531 12.086 13.82 1 78.75 126 SER B CA 1
ATOM 2285 C C . SER B 1 126 ? -16.656 11.578 12.938 1 78.75 126 SER B C 1
ATOM 2287 O O . SER B 1 126 ? -16.469 10.633 12.164 1 78.75 126 SER B O 1
ATOM 2289 N N . GLU B 1 127 ? -17.891 12.062 13.062 1 72.5 127 GLU B N 1
ATOM 2290 C CA . GLU B 1 127 ? -19.031 11.688 12.242 1 72.5 127 GLU B CA 1
ATOM 2291 C C . GLU B 1 127 ? -19.047 12.43 10.914 1 72.5 127 GLU B C 1
ATOM 2293 O O . GLU B 1 127 ? -19.719 12.023 9.969 1 72.5 127 GLU B O 1
ATOM 2298 N N . PHE B 1 128 ? -18.328 13.539 10.828 1 65.44 128 PHE B N 1
ATOM 2299 C CA . PHE B 1 128 ? -18.375 14.375 9.633 1 65.44 128 PHE B CA 1
ATOM 2300 C C . PHE B 1 128 ? -17.172 14.109 8.734 1 65.44 128 PHE B C 1
ATOM 2302 O O . PHE B 1 128 ? -16.062 13.914 9.219 1 65.44 128 PHE B O 1
ATOM 2309 N N . GLU B 1 129 ? -17.453 13.852 7.418 1 61.5 129 GLU B N 1
ATOM 2310 C CA . GLU B 1 129 ? -16.375 13.797 6.441 1 61.5 129 GLU B CA 1
ATOM 2311 C C . GLU B 1 129 ? -15.75 15.172 6.223 1 61.5 129 GLU B C 1
ATOM 2313 O O . GLU B 1 129 ? -16.469 16.156 6.039 1 61.5 129 GLU B O 1
ATOM 2318 N N . SER B 1 130 ? -14.977 15.648 6.969 1 54.03 130 SER B N 1
ATOM 2319 C CA . SER B 1 130 ? -14.523 16.969 6.582 1 54.03 130 SER B CA 1
ATOM 2320 C C . SER B 1 130 ? -14.422 17.109 5.066 1 54.03 130 SER B C 1
ATOM 2322 O O . SER B 1 130 ? -14.234 16.109 4.363 1 54.03 130 SER B O 1
ATOM 2324 N N . ALA B 1 131 ? -14.859 18.281 4.438 1 41.97 131 ALA B N 1
ATOM 2325 C CA . ALA B 1 131 ? -14.859 18.656 3.023 1 41.97 131 ALA B CA 1
ATOM 2326 C C . ALA B 1 131 ? -13.578 18.203 2.336 1 41.97 131 ALA B C 1
ATOM 2328 O O . ALA B 1 131 ? -13.625 17.516 1.311 1 41.97 131 ALA B O 1
ATOM 2329 N N . GLY B 1 132 ? -12.641 19.094 1.706 1 39.03 132 GLY B N 1
ATOM 2330 C CA . GLY B 1 132 ? -11.789 19.172 0.529 1 39.03 132 GLY B CA 1
ATOM 2331 C C . GLY B 1 132 ? -10.516 18.359 0.661 1 39.03 132 GLY B C 1
ATOM 2332 O O . GLY B 1 132 ? -9.812 18.453 1.672 1 39.03 132 GLY B O 1
ATOM 2333 N N . GLU B 1 133 ? -10.586 17.062 0.429 1 43.34 133 GLU B N 1
ATOM 2334 C CA . GLU B 1 133 ? -9.25 16.516 0.235 1 43.34 133 GLU B CA 1
ATOM 2335 C C . GLU B 1 133 ? -8.281 17.578 -0.271 1 43.34 133 GLU B C 1
ATOM 2337 O O . GLU B 1 133 ? -8.656 18.422 -1.091 1 43.34 133 GLU B O 1
ATOM 2342 N N . PRO B 1 134 ? -7.34 17.938 0.388 1 39.72 134 PRO B N 1
ATOM 2343 C CA . PRO B 1 134 ? -6.488 18.953 -0.244 1 39.72 134 PRO B CA 1
ATOM 2344 C C . PRO B 1 134 ? -6.383 18.781 -1.757 1 39.72 134 PRO B C 1
ATOM 2346 O O . PRO B 1 134 ? -6.336 17.641 -2.246 1 39.72 134 PRO B O 1
ATOM 2349 N N . ALA B 1 135 ? -7.082 19.672 -2.568 1 34.44 135 ALA B N 1
ATOM 2350 C CA . ALA B 1 135 ? -6.855 19.766 -4.008 1 34.44 135 ALA B CA 1
ATOM 2351 C C . ALA B 1 135 ? -5.41 19.422 -4.359 1 34.44 135 ALA B C 1
ATOM 2353 O O . ALA B 1 135 ? -4.477 20 -3.791 1 34.44 135 ALA B O 1
ATOM 2354 N N . SER B 1 136 ? -5.055 18.219 -4.504 1 35.47 136 SER B N 1
ATOM 2355 C CA . SER B 1 136 ? -3.875 18.297 -5.355 1 35.47 136 SER B CA 1
ATOM 2356 C C . SER B 1 136 ? -3.969 19.469 -6.324 1 35.47 136 SER B C 1
ATOM 2358 O O . SER B 1 136 ? -5.062 19.844 -6.758 1 35.47 136 SER B O 1
ATOM 2360 N N . PRO B 1 137 ? -3.066 20.516 -6.387 1 35.34 137 PRO B N 1
ATOM 2361 C CA . PRO B 1 137 ? -3.195 21.688 -7.258 1 35.34 137 PRO B CA 1
ATOM 2362 C C . PRO B 1 137 ? -3.963 21.375 -8.539 1 35.34 137 PRO B C 1
ATOM 2364 O O . PRO B 1 137 ? -4.488 22.297 -9.18 1 35.34 137 PRO B O 1
ATOM 2367 N N . GLY B 1 138 ? -3.83 20.344 -9.281 1 31.83 138 GLY B N 1
ATOM 2368 C CA . GLY B 1 138 ? -4.371 20.391 -10.633 1 31.83 138 GLY B CA 1
ATOM 2369 C C . GLY B 1 138 ? -5.887 20.453 -10.664 1 31.83 138 GLY B C 1
ATOM 2370 O O . GLY B 1 138 ? -6.492 20.5 -11.734 1 31.83 138 GLY B O 1
ATOM 2371 N N . VAL B 1 139 ? -6.609 19.75 -9.945 1 32.19 139 VAL B N 1
ATOM 2372 C CA . VAL B 1 139 ? -8.008 19.891 -10.328 1 32.19 139 VAL B CA 1
ATOM 2373 C C . VAL B 1 139 ? -8.547 21.234 -9.82 1 32.19 139 VAL B C 1
ATOM 2375 O O . VAL B 1 139 ? -8.672 21.438 -8.609 1 32.19 139 VAL B O 1
ATOM 2378 N N . CYS B 1 140 ? -7.961 22.375 -10.445 1 30.52 140 CYS B N 1
ATOM 2379 C CA . CYS B 1 140 ? -8.234 23.812 -10.367 1 30.52 140 CYS B CA 1
ATOM 2380 C C . CYS B 1 140 ? -9.727 24.078 -10.281 1 30.52 140 CYS B C 1
ATOM 2382 O O . CYS B 1 140 ? -10.461 23.844 -11.242 1 30.52 140 CYS B O 1
ATOM 2384 N N . CYS B 1 141 ? -10.438 23.594 -9.328 1 33 141 CYS B N 1
ATOM 2385 C CA . CYS B 1 141 ? -11.805 24.094 -9.305 1 33 141 CYS B CA 1
ATOM 2386 C C . CYS B 1 141 ? -11.844 25.609 -9.43 1 33 141 CYS B C 1
ATOM 2388 O O . CYS B 1 141 ? -11.641 26.328 -8.445 1 33 141 CYS B O 1
ATOM 2390 N N . ALA B 1 142 ? -10.945 26.203 -10.336 1 32.22 142 ALA B N 1
ATOM 2391 C CA . ALA B 1 142 ? -11.07 27.656 -10.43 1 32.22 142 ALA B CA 1
ATOM 2392 C C . ALA B 1 142 ? -12.531 28.062 -10.586 1 32.22 142 ALA B C 1
ATOM 2394 O O . ALA B 1 142 ? -13.211 27.625 -11.508 1 32.22 142 ALA B O 1
ATOM 2395 N N . PRO B 1 143 ? -13.172 28.234 -9.516 1 31.66 143 PRO B N 1
ATOM 2396 C CA . PRO B 1 143 ? -14.469 28.844 -9.828 1 31.66 143 PRO B CA 1
ATOM 2397 C C . PRO B 1 143 ? -14.367 29.922 -10.898 1 31.66 143 PRO B C 1
ATOM 2399 O O . PRO B 1 143 ? -13.344 30.594 -11 1 31.66 143 PRO B O 1
ATOM 2402 N N . ALA B 1 144 ? -14.898 29.703 -12.102 1 34.19 144 ALA B N 1
ATOM 2403 C CA . ALA B 1 144 ? -14.898 30.719 -13.148 1 34.19 144 ALA B CA 1
ATOM 2404 C C . ALA B 1 144 ? -15.172 32.094 -12.578 1 34.19 144 ALA B C 1
ATOM 2406 O O . ALA B 1 144 ? -16.078 32.281 -11.75 1 34.19 144 ALA B O 1
ATOM 2407 N N . PRO B 1 145 ? -14.094 32.906 -12.555 1 32.34 145 PRO B N 1
ATOM 2408 C CA . PRO B 1 145 ? -14.359 34.281 -12.117 1 32.34 145 PRO B CA 1
ATOM 2409 C C . PRO B 1 145 ? -15.688 34.812 -12.641 1 32.34 145 PRO B C 1
ATOM 2411 O O . PRO B 1 145 ? -16.016 34.625 -13.812 1 32.34 145 PRO B O 1
ATOM 2414 N N . VAL B 1 146 ? -16.672 34.688 -11.883 1 33.09 146 VAL B N 1
ATOM 2415 C CA . VAL B 1 146 ? -17.938 35.281 -12.266 1 33.09 146 VAL B CA 1
ATOM 2416 C C . VAL B 1 146 ? -17.703 36.688 -12.805 1 33.09 146 VAL B C 1
ATOM 2418 O O . VAL B 1 146 ? -17.078 37.531 -12.141 1 33.09 146 VAL B O 1
ATOM 2421 N N . GLN B 1 147 ? -17.312 36.75 -14.133 1 33.06 147 GLN B N 1
ATOM 2422 C CA . GLN B 1 147 ? -17.203 38.031 -14.82 1 33.06 147 GLN B CA 1
ATOM 2423 C C . GLN B 1 147 ? -18.328 38.969 -14.391 1 33.06 147 GLN B C 1
ATOM 2425 O O . GLN B 1 147 ? -19.516 38.656 -14.547 1 33.06 147 GLN B O 1
ATOM 2430 N N . ILE B 1 148 ? -18.156 39.5 -13.172 1 32.84 148 ILE B N 1
ATOM 2431 C CA . ILE B 1 148 ? -19.094 40.531 -12.758 1 32.84 148 ILE B CA 1
ATOM 2432 C C . ILE B 1 148 ? -19.266 41.562 -13.883 1 32.84 148 ILE B C 1
ATOM 2434 O O . ILE B 1 148 ? -18.297 42.219 -14.273 1 32.84 148 ILE B O 1
ATOM 2438 N N . GLU B 1 149 ? -20.016 41.25 -14.906 1 33.66 149 GLU B N 1
ATOM 2439 C CA . GLU B 1 149 ? -20.344 42.219 -15.953 1 33.66 149 GLU B CA 1
ATOM 2440 C C . GLU B 1 149 ? -20.781 43.562 -15.352 1 33.66 149 GLU B C 1
ATOM 2442 O O . GLU B 1 149 ? -21.719 43.594 -14.555 1 33.66 149 GLU B O 1
ATOM 2447 N N . PHE B 1 150 ? -19.766 44.406 -15 1 32.56 150 PHE B N 1
ATOM 2448 C CA . PHE B 1 150 ? -20.078 45.781 -14.641 1 32.56 150 PHE B CA 1
ATOM 2449 C C . PHE B 1 150 ? -21.156 46.344 -15.555 1 32.56 150 PHE B C 1
ATOM 2451 O O . PHE B 1 150 ? -20.984 46.375 -16.781 1 32.56 150 PHE B O 1
ATOM 2458 N N . GLY B 1 151 ? -22.391 46.094 -15.203 1 34.84 151 GLY B N 1
ATOM 2459 C CA . GLY B 1 151 ? -23.531 46.688 -15.898 1 34.84 151 GLY B CA 1
ATOM 2460 C C . GLY B 1 151 ? -23.328 48.125 -16.266 1 34.84 151 GLY B C 1
ATOM 2461 O O . GLY B 1 151 ? -22.641 48.875 -15.547 1 34.84 151 GLY B O 1
ATOM 2462 N N . ASN B 1 152 ? -23.297 48.5 -17.578 1 37.53 152 ASN B N 1
ATOM 2463 C CA . ASN B 1 152 ? -23.234 49.781 -18.234 1 37.53 152 ASN B CA 1
ATOM 2464 C C . ASN B 1 152 ? -24.094 50.812 -17.531 1 37.53 152 ASN B C 1
ATOM 2466 O O . ASN B 1 152 ? -25.312 50.656 -17.438 1 37.53 152 ASN B O 1
ATOM 2470 N N . ILE B 1 153 ? -23.641 51.344 -16.344 1 34.09 153 ILE B N 1
ATOM 2471 C CA . ILE B 1 153 ? -24.344 52.469 -15.727 1 34.09 153 ILE B CA 1
ATOM 2472 C C . ILE B 1 153 ? -24.641 53.531 -16.781 1 34.09 153 ILE B C 1
ATOM 2474 O O . ILE B 1 153 ? -23.719 54.188 -17.281 1 34.09 153 ILE B O 1
ATOM 2478 N N . SER B 1 154 ? -25.469 53.125 -17.734 1 33.12 154 SER B N 1
ATOM 2479 C CA . SER B 1 154 ? -25.953 54 -18.812 1 33.12 154 SER B CA 1
ATOM 2480 C C . SER B 1 154 ? -26.312 55.375 -18.281 1 33.12 154 SER B C 1
ATOM 2482 O O . SER B 1 154 ? -25.859 56.375 -18.828 1 33.12 154 SER B O 1
ATOM 2484 N N . SER B 1 155 ? -27.594 55.531 -17.828 1 33.94 155 SER B N 1
ATOM 2485 C CA . SER B 1 155 ? -28.547 56.406 -18.484 1 33.94 155 SER B CA 1
ATOM 2486 C C . SER B 1 155 ? -28.562 57.781 -17.844 1 33.94 155 SER B C 1
ATOM 2488 O O . SER B 1 155 ? -29.344 58.656 -18.25 1 33.94 155 SER B O 1
ATOM 2490 N N . PHE B 1 156 ? -28.094 57.938 -16.516 1 31.33 156 PHE B N 1
ATOM 2491 C CA . PHE B 1 156 ? -28.938 59 -16 1 31.33 156 PHE B CA 1
ATOM 2492 C C . PHE B 1 156 ? -28.578 60.344 -16.625 1 31.33 156 PHE B C 1
ATOM 2494 O O . PHE B 1 156 ? -27.547 60.938 -16.281 1 31.33 156 PHE B O 1
ATOM 2501 N N . LYS B 1 157 ? -28.672 60.406 -17.875 1 34.09 157 LYS B N 1
ATOM 2502 C CA . LYS B 1 157 ? -28.656 61.688 -18.562 1 34.09 157 LYS B CA 1
ATOM 2503 C C . LYS B 1 157 ? -29.594 62.688 -17.859 1 34.09 157 LYS B C 1
ATOM 2505 O O . LYS B 1 157 ? -29.859 63.781 -18.406 1 34.09 157 LYS B O 1
ATOM 2510 N N . LYS B 1 158 ? -29.703 62.844 -16.438 1 25.53 158 LYS B N 1
ATOM 2511 C CA . LYS B 1 158 ? -30.328 64.188 -16.297 1 25.53 158 LYS B CA 1
ATOM 2512 C C . LYS B 1 158 ? -29.297 65.312 -16.453 1 25.53 158 LYS B C 1
ATOM 2514 O O . LYS B 1 158 ? -28.172 65.188 -15.945 1 25.53 158 LYS B O 1
#

Solvent-accessible surface area (backbone atoms only — not comparable to full-atom values): 17852 Å² total; per-residue (Å²): 128,83,77,68,46,45,22,42,27,42,32,31,41,31,89,52,63,67,65,41,48,57,50,48,32,50,71,71,70,46,77,63,76,43,77,56,97,53,36,36,30,34,71,46,70,83,39,31,30,36,40,33,41,34,59,39,93,66,68,60,47,34,45,70,63,36,39,33,37,38,37,74,35,66,68,54,44,52,50,50,49,50,47,32,46,74,66,71,42,78,66,45,80,42,68,78,34,53,47,89,26,18,33,24,40,32,36,35,42,64,49,91,85,64,52,39,34,38,37,32,18,79,75,41,84,40,94,52,61,44,80,76,64,78,67,56,84,75,70,70,75,63,71,72,75,73,76,75,74,78,72,81,81,66,68,82,78,120,127,82,76,66,48,44,22,41,28,42,32,32,40,30,88,52,63,67,65,41,48,57,49,48,32,49,72,70,69,48,76,64,78,43,77,55,97,54,34,36,30,35,71,45,71,83,39,30,30,38,41,34,39,35,59,36,92,66,66,58,47,35,44,72,64,37,38,32,38,38,37,74,35,66,68,54,44,51,50,49,50,49,47,32,46,76,67,71,40,78,66,47,81,41,70,78,34,53,46,88,25,18,32,23,39,31,37,35,42,64,49,92,87,63,52,40,34,37,35,31,16,82,75,41,84,39,92,54,61,43,80,76,66,76,66,60,77,78,72,64,74,63,70,72,74,72,76,72,72,75,70,77,85,69,69,82,74,121